Protein AF-A0A3M7T1F2-F1 (afdb_monomer)

Secondary structure (DSSP, 8-state):
--------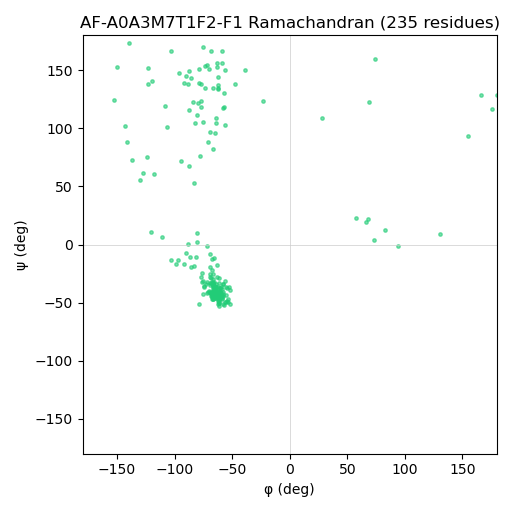---TTPPP---------HHHHHHHHHHHHHHT-HHHHHHHHHHHHHSTTGGGGGGSHHHHHHHHHHHHHTT-HHHHHHHHHHS---TTTHHHHHHHHHHHHHHHHHHHHTSPPPHHHHHHHHHHSPPPTTS--------SPPHHHHHHHHHHHHH-SS--HHHHHHHHHHHT--HHHHHHHHHHHHHHHHHHHHHHHHHHHHHTTTSTT------PPPPP---------

Solvent-accessible surface area (backbone atoms only — not comparable to full-atom values): 14653 Å² total; per-residue (Å²): 137,85,91,78,79,83,79,83,91,82,75,94,78,74,75,73,85,73,73,79,84,75,87,70,50,59,66,58,52,29,51,53,36,50,54,33,60,74,69,63,45,52,68,61,45,45,54,52,53,50,55,48,72,72,42,88,80,35,72,72,45,60,68,39,58,49,45,45,51,45,50,35,53,38,24,51,77,71,68,37,50,72,58,26,51,55,53,48,62,75,42,75,60,59,78,86,54,21,67,61,53,49,48,50,56,53,49,50,55,46,52,54,52,22,66,75,65,76,46,85,74,49,76,68,52,52,50,51,48,50,68,75,58,61,82,46,70,30,56,34,94,69,87,73,80,72,86,65,72,57,67,71,45,48,50,56,55,52,58,49,38,74,77,46,71,74,67,52,76,67,54,31,45,53,50,10,67,79,54,78,46,50,45,64,57,48,52,49,50,45,53,52,49,54,52,51,52,52,52,51,54,53,52,54,52,58,54,52,56,60,58,61,64,62,64,76,76,70,88,83,79,87,85,82,85,87,81,86,87,88,84,90,84,88,83,89,134

Mean predicted aligned error: 15.62 Å

Foldseek 3Di:
DDPDDDDDDPDPDDDDPPLPPPPDDLVNLLVVLVVCVVVVVLVVLVVSLVSLVPHPPSPVSCLDQSNLLSVLVNCLVVLVVVSNVVSQQPHADDQVCLVVSVVSNLVSLQVVVCVVVVHHDDPVRSVVSCVVDPRHCRSPVPPDDPPDQDVVLVVLLVVVCVVPLDDDLVVLVVSCVVNVHDSVVSVVVSVVVVVVVVVVVVVVVVVVVVVVVVVVPPPDDDDDDDDDDDDDDDDDD

Radius of gyration: 34.75 Å; Cα contacts (8 Å, |Δi|>4): 129; chains: 1; bounding box: 76×41×130 Å

Organism: Brachionus plicatilis (NCBI:txid10195)

InterPro domains:
  IPR001356 Homeodomain [PF00046] (147-198)
  IPR001356 Homeodomain [PS50071] (140-200)
  IPR001356 Homeodomain [SM00389] (143-204)
  IPR001356 Homeodomain [cd00086] (144-192)
  IPR009057 Homedomain-like superfamily [SSF46689] (140-201)
  IPR031701 Homeobox protein SIX1, N-terminal SD domain [PF16878] (24-137)

Nearest PDB structures (foldseek):
  4egc-assembly1_A  TM=6.686E-01  e=3.292E-16  Escherichia coli
  5zjr-assembly1_A  TM=8.853E-01  e=1.574E-01  Drosophila melanogaster
  2r5z-assembly1_A  TM=7.731E-01  e=2.368E-01  Drosophila melanogaster
  2r5y-assembly1_A  TM=7.796E-01  e=3.563E-01  Drosophila melanogaster
  2d5v-assembly2_B  TM=3.867E-01  e=4.392E-02  Rattus norvegicus

Structure (mmCIF, N/CA/C/O backbone):
data_AF-A0A3M7T1F2-F1
#
_entry.id   AF-A0A3M7T1F2-F1
#
loop_
_atom_site.group_PDB
_atom_site.id
_atom_site.type_symbol
_atom_site.label_atom_id
_atom_site.label_alt_id
_atom_site.label_comp_id
_atom_site.label_asym_id
_atom_site.label_entity_id
_atom_site.label_seq_id
_atom_site.pdbx_PDB_ins_code
_atom_site.Cartn_x
_atom_site.Cartn_y
_atom_site.Cartn_z
_atom_site.occupancy
_atom_site.B_iso_or_equiv
_atom_site.auth_seq_id
_atom_site.auth_comp_id
_atom_site.auth_asym_id
_atom_site.auth_atom_id
_atom_site.pdbx_PDB_model_num
ATOM 1 N N . MET A 1 1 ? -48.887 -0.774 12.466 1.00 37.72 1 MET A N 1
ATOM 2 C CA . MET A 1 1 ? -49.409 -1.569 13.596 1.00 37.72 1 MET A CA 1
ATOM 3 C C . MET A 1 1 ? -48.309 -1.626 14.643 1.00 37.72 1 MET A C 1
ATOM 5 O O . MET A 1 1 ? -47.354 -2.368 14.469 1.00 37.72 1 MET A O 1
ATOM 9 N N . ASN A 1 2 ? -48.382 -0.735 15.634 1.00 33.25 2 ASN A N 1
ATOM 10 C CA . ASN A 1 2 ? -47.389 -0.595 16.701 1.00 33.25 2 ASN A CA 1
ATOM 11 C C . ASN A 1 2 ? -47.755 -1.544 17.846 1.00 33.25 2 ASN A C 1
ATOM 13 O O . ASN A 1 2 ? -48.797 -1.371 18.470 1.00 33.25 2 ASN A O 1
ATOM 17 N N . LEU A 1 3 ? -46.901 -2.530 18.115 1.00 42.88 3 LEU A N 1
ATOM 18 C CA . LEU A 1 3 ? -47.021 -3.451 19.248 1.00 42.88 3 LEU A CA 1
ATOM 19 C C . LEU A 1 3 ? -46.187 -2.938 20.428 1.00 42.88 3 LEU A C 1
ATOM 21 O O . LEU A 1 3 ? -45.146 -3.495 20.748 1.00 42.88 3 LEU A O 1
ATOM 25 N N . PHE A 1 4 ? -46.639 -1.864 21.070 1.00 44.03 4 PHE A N 1
ATOM 26 C CA . PHE A 1 4 ? -46.159 -1.485 22.401 1.00 44.03 4 PHE A CA 1
ATOM 27 C C . PHE A 1 4 ? -47.361 -1.073 23.249 1.00 44.03 4 PHE A C 1
ATOM 29 O O . PHE A 1 4 ? -47.601 0.104 23.506 1.00 44.03 4 PHE A O 1
ATOM 36 N N . SER A 1 5 ? -48.152 -2.069 23.651 1.00 41.06 5 SER A N 1
ATOM 37 C CA . SER A 1 5 ? -49.088 -1.913 24.760 1.00 41.06 5 SER A CA 1
ATOM 38 C C . SER A 1 5 ? -48.344 -2.150 26.068 1.00 41.06 5 SER A C 1
ATOM 40 O O . SER A 1 5 ? -47.719 -3.187 26.272 1.00 41.06 5 SER A O 1
ATOM 42 N N . ALA A 1 6 ? -48.423 -1.121 26.904 1.00 46.31 6 ALA A N 1
ATOM 43 C CA . ALA A 1 6 ? -48.059 -1.024 28.307 1.00 46.31 6 ALA A CA 1
ATOM 44 C C . ALA A 1 6 ? -48.025 -2.352 29.088 1.00 46.31 6 ALA A C 1
ATOM 46 O O . ALA A 1 6 ? -49.041 -3.029 29.235 1.00 46.31 6 ALA A O 1
ATOM 47 N N . LEU A 1 7 ? -46.868 -2.644 29.686 1.00 43.94 7 LEU A N 1
ATOM 48 C CA . LEU A 1 7 ? -46.775 -3.463 30.894 1.00 43.94 7 LEU A CA 1
ATOM 49 C C . LEU A 1 7 ? -46.912 -2.544 32.121 1.00 43.94 7 LEU A C 1
ATOM 51 O O . LEU A 1 7 ? -46.322 -1.459 32.125 1.00 43.94 7 LEU A O 1
ATOM 55 N N . PRO A 1 8 ? -47.667 -2.941 33.160 1.00 42.94 8 PRO A N 1
ATOM 56 C CA . PRO A 1 8 ? -47.812 -2.142 34.363 1.00 42.94 8 PRO A CA 1
ATOM 57 C C . PRO A 1 8 ? -46.523 -2.197 35.188 1.00 42.94 8 PRO A C 1
ATOM 59 O O . PRO A 1 8 ? -45.932 -3.258 35.393 1.00 42.94 8 PRO A O 1
ATOM 62 N N . ALA A 1 9 ? -46.099 -1.026 35.660 1.00 52.22 9 ALA A N 1
ATOM 63 C CA . ALA A 1 9 ? -44.976 -0.850 36.565 1.00 52.22 9 ALA A CA 1
ATOM 64 C C . ALA A 1 9 ? -45.282 -1.507 37.921 1.00 52.22 9 ALA A C 1
ATOM 66 O O . ALA A 1 9 ? -45.924 -0.915 38.786 1.00 52.22 9 ALA A O 1
ATOM 67 N N . LEU A 1 10 ? -44.820 -2.740 38.103 1.00 47.28 10 LEU A N 1
ATOM 68 C CA . LEU A 1 10 ? -44.766 -3.400 39.399 1.00 47.28 10 LEU A CA 1
ATOM 69 C C . LEU A 1 10 ? -43.295 -3.413 39.811 1.00 47.28 10 LEU A C 1
ATOM 71 O O . LEU A 1 10 ? -42.546 -4.161 39.210 1.00 47.28 10 LEU A O 1
ATOM 75 N N . PHE A 1 11 ? -42.895 -2.501 40.706 1.00 51.12 11 PHE A N 1
ATOM 76 C CA . PHE A 1 11 ? -41.742 -2.518 41.636 1.00 51.12 11 PHE A CA 1
ATOM 77 C C . PHE A 1 11 ? -41.346 -1.061 41.966 1.00 51.12 11 PHE A C 1
ATOM 79 O O . PHE A 1 11 ? -40.575 -0.447 41.226 1.00 51.12 11 PHE A O 1
ATOM 86 N N . PRO A 1 12 ? -41.853 -0.467 43.063 1.00 47.22 12 PRO A N 1
ATOM 87 C CA . PRO A 1 12 ? -41.346 0.807 43.549 1.00 47.22 12 PRO A CA 1
ATOM 88 C C . PRO A 1 12 ? -40.059 0.535 44.338 1.00 47.22 12 PRO A C 1
ATOM 90 O O . PRO A 1 12 ? -40.108 -0.075 45.402 1.00 47.22 12 PRO A O 1
ATOM 93 N N . GLY A 1 13 ? -38.905 0.965 43.821 1.00 52.66 13 GLY A N 1
ATOM 94 C CA . GLY A 1 13 ? -37.683 1.046 44.633 1.00 52.66 13 GLY A CA 1
ATOM 95 C C . GLY A 1 13 ? -36.406 0.420 44.077 1.00 52.66 13 GLY A C 1
ATOM 96 O O . GLY A 1 13 ? -35.423 0.372 44.810 1.00 52.66 13 GLY A O 1
ATOM 97 N N . LEU A 1 14 ? -36.352 -0.019 42.816 1.00 45.31 14 LEU A N 1
ATOM 98 C CA . LEU A 1 14 ? -35.048 -0.288 42.202 1.00 45.31 14 LEU A CA 1
ATOM 99 C C . LEU A 1 14 ? -34.409 1.053 41.805 1.00 45.31 14 LEU A C 1
ATOM 101 O O . LEU A 1 14 ? -35.001 1.768 40.991 1.00 45.31 14 LEU A O 1
ATOM 105 N N . PRO A 1 15 ? -33.238 1.431 42.358 1.00 50.69 15 PRO A N 1
ATOM 106 C CA . PRO A 1 15 ? -32.498 2.565 41.830 1.00 50.69 15 PRO A CA 1
ATOM 107 C C . PRO A 1 15 ? -32.229 2.280 40.352 1.00 50.69 15 PRO A C 1
ATOM 109 O O . PRO A 1 15 ? -31.793 1.181 39.999 1.00 50.69 15 PRO A O 1
ATOM 112 N N . ALA A 1 16 ? -32.529 3.250 39.482 1.00 48.91 16 ALA A N 1
ATOM 113 C CA . ALA A 1 16 ? -32.112 3.179 38.087 1.00 48.91 16 ALA A CA 1
ATOM 114 C C . ALA A 1 16 ? -30.625 2.790 38.059 1.00 48.91 16 ALA A C 1
ATOM 116 O O . ALA A 1 16 ? -29.885 3.295 38.908 1.00 48.91 16 ALA A O 1
ATOM 117 N N . PRO A 1 17 ? -30.175 1.898 37.157 1.00 46.31 17 PRO A N 1
ATOM 118 C CA . PRO A 1 17 ? -28.764 1.563 37.069 1.00 46.31 17 PRO A CA 1
ATOM 119 C C . PRO A 1 17 ? -27.994 2.864 36.839 1.00 46.31 17 PRO A C 1
ATOM 121 O O . PRO A 1 17 ? -28.025 3.440 35.752 1.00 46.31 17 PRO A O 1
ATOM 124 N N . THR A 1 18 ? -27.363 3.371 37.897 1.00 47.00 18 THR A N 1
ATOM 125 C CA . THR A 1 18 ? -26.501 4.540 37.839 1.00 47.00 18 THR A CA 1
ATOM 126 C C . THR A 1 18 ? -25.289 4.086 37.059 1.00 47.00 18 THR A C 1
ATOM 128 O O . THR A 1 18 ? -24.411 3.412 37.600 1.00 47.00 18 THR A O 1
ATOM 131 N N . ILE A 1 19 ? -25.284 4.371 35.759 1.00 52.97 19 ILE A N 1
ATOM 132 C CA . ILE A 1 19 ? -24.100 4.173 34.937 1.00 52.97 19 ILE A CA 1
ATOM 133 C C . ILE A 1 19 ? -23.008 5.006 35.622 1.00 52.97 19 ILE A C 1
ATOM 135 O O . ILE A 1 19 ? -23.213 6.211 35.794 1.00 52.97 19 ILE A O 1
ATOM 139 N N . PRO A 1 20 ? -21.908 4.397 36.099 1.00 52.62 20 PRO A N 1
ATOM 140 C CA . PRO A 1 20 ? -20.878 5.136 36.808 1.00 52.62 20 PRO A CA 1
ATOM 141 C C . PRO A 1 20 ? -20.362 6.240 35.888 1.00 52.62 20 PRO A C 1
ATOM 143 O O . PRO A 1 20 ? -19.831 5.968 34.810 1.00 52.62 20 PRO A O 1
ATOM 146 N N . SER A 1 21 ? -20.547 7.496 36.296 1.00 50.78 21 SER A N 1
ATOM 147 C CA . SER A 1 21 ? -19.975 8.647 35.607 1.00 50.78 21 SER A CA 1
ATOM 148 C C . SER A 1 21 ? -18.469 8.634 35.850 1.00 50.78 21 SER A C 1
ATOM 150 O O . SER A 1 21 ? -17.968 9.173 36.838 1.00 50.78 21 SER A O 1
ATOM 152 N N . LEU A 1 22 ? -17.738 7.939 34.987 1.00 54.06 22 LEU A N 1
ATOM 153 C CA . LEU A 1 22 ? -16.286 7.919 35.014 1.00 54.06 22 LEU A CA 1
ATOM 154 C C . LEU A 1 22 ? -15.765 9.238 34.443 1.00 54.06 22 LEU A C 1
ATOM 156 O O . LEU A 1 22 ? -15.796 9.473 33.238 1.00 54.06 22 LEU A O 1
ATOM 160 N N . ASN A 1 23 ? -15.285 10.103 35.332 1.00 61.06 23 ASN A N 1
ATOM 161 C CA . ASN A 1 23 ? -14.718 11.407 35.004 1.00 61.06 23 ASN A CA 1
ATOM 162 C C . ASN A 1 23 ? -13.233 11.277 34.600 1.00 61.06 23 ASN A C 1
ATOM 164 O O . ASN A 1 23 ? -12.365 11.904 35.205 1.00 61.06 23 ASN A O 1
ATOM 168 N N . PHE A 1 24 ? -12.923 10.402 33.636 1.00 66.75 24 PHE A N 1
ATOM 169 C CA . PHE A 1 24 ? -11.556 10.249 33.129 1.00 66.75 24 PHE A CA 1
ATOM 170 C C . PHE A 1 24 ? -11.195 11.392 32.181 1.00 66.75 24 PHE A C 1
ATOM 172 O O . PHE A 1 24 ? -11.985 11.768 31.312 1.00 66.75 24 PHE A O 1
ATOM 179 N N . SER A 1 25 ? -9.977 11.920 32.305 1.00 79.25 25 SER A N 1
ATOM 180 C CA . SER A 1 25 ? -9.452 12.861 31.315 1.00 79.25 25 SER A CA 1
ATOM 181 C C . SER A 1 25 ? -9.109 12.137 30.007 1.00 79.25 25 SER A C 1
ATOM 183 O O . SER A 1 25 ? -8.771 10.951 30.006 1.00 79.25 25 SER A O 1
ATOM 185 N N . ALA A 1 26 ? -9.131 12.858 28.881 1.00 78.31 26 ALA A N 1
ATOM 186 C CA . ALA A 1 26 ? -8.713 12.317 27.580 1.00 78.31 26 ALA A CA 1
ATOM 187 C C . ALA A 1 26 ? -7.312 11.687 27.629 1.00 78.31 26 ALA A C 1
ATOM 189 O O . ALA A 1 26 ? -7.074 10.652 27.013 1.00 78.31 26 ALA A O 1
ATOM 190 N N . GLN A 1 27 ? -6.409 12.279 28.414 1.00 82.75 27 GLN A N 1
ATOM 191 C CA . GLN A 1 27 ? -5.040 11.800 28.590 1.00 82.75 27 GLN A CA 1
ATOM 192 C C . GLN A 1 27 ? -4.971 10.490 29.377 1.00 82.75 27 GLN A C 1
ATOM 194 O O . GLN A 1 27 ? -4.209 9.607 29.003 1.00 82.75 27 GLN A O 1
ATOM 199 N N . GLN A 1 28 ? -5.783 10.322 30.424 1.00 86.06 28 GLN A N 1
ATOM 200 C CA . GLN A 1 28 ? -5.832 9.060 31.173 1.00 86.06 28 GLN A CA 1
ATOM 201 C C . GLN A 1 28 ? -6.341 7.919 30.290 1.00 86.06 28 GLN A C 1
ATOM 203 O O . GLN A 1 28 ? -5.766 6.834 30.273 1.00 86.06 28 GLN A O 1
ATOM 208 N N . VAL A 1 29 ? -7.389 8.178 29.504 1.00 86.62 29 VAL A N 1
ATOM 209 C CA . VAL A 1 29 ? -7.920 7.192 28.555 1.00 86.62 29 VAL A CA 1
ATOM 210 C C . VAL A 1 29 ? -6.888 6.857 27.472 1.00 86.62 29 VAL A C 1
ATOM 212 O O . VAL A 1 29 ? -6.732 5.688 27.118 1.00 86.62 29 VAL A O 1
ATOM 215 N N . ALA A 1 30 ? -6.157 7.857 26.972 1.00 86.69 30 ALA A N 1
ATOM 216 C CA . ALA A 1 30 ? -5.079 7.661 26.007 1.00 86.69 30 ALA A CA 1
ATOM 217 C C . ALA A 1 30 ? -3.952 6.774 26.558 1.00 86.69 30 ALA A C 1
ATOM 219 O O . ALA A 1 30 ? -3.561 5.824 25.884 1.00 86.69 30 ALA A O 1
ATOM 220 N N . GLN A 1 31 ? -3.505 7.018 27.794 1.00 88.69 31 GLN A N 1
ATOM 221 C CA . GLN A 1 31 ? -2.481 6.206 28.463 1.00 88.69 31 GLN A CA 1
ATOM 222 C C . GLN A 1 31 ? -2.917 4.746 28.627 1.00 88.69 31 GLN A C 1
ATOM 224 O O . GLN A 1 31 ? -2.135 3.834 28.372 1.00 88.69 31 GLN A O 1
ATOM 229 N N . VAL A 1 32 ? -4.181 4.505 28.994 1.00 88.88 32 VAL A N 1
ATOM 230 C CA . VAL A 1 32 ? -4.725 3.139 29.079 1.00 88.88 32 VAL A CA 1
ATOM 231 C C . VAL A 1 32 ? -4.751 2.472 27.699 1.00 88.88 32 VAL A C 1
ATOM 233 O O . VAL A 1 32 ? -4.399 1.300 27.585 1.00 88.88 32 VAL A O 1
ATOM 236 N N . CYS A 1 33 ? -5.125 3.204 26.642 1.00 89.62 33 CYS A N 1
ATOM 237 C CA . CYS A 1 33 ? -5.101 2.677 25.273 1.00 89.62 33 CYS A CA 1
ATOM 238 C C . CYS A 1 33 ? -3.682 2.310 24.826 1.00 89.62 33 CYS A C 1
ATOM 240 O O . CYS A 1 33 ? -3.497 1.253 24.232 1.00 89.62 33 CYS A O 1
ATOM 242 N N . GLU A 1 34 ? -2.696 3.152 25.132 1.00 89.50 34 GLU A N 1
ATOM 243 C CA . GLU A 1 34 ? -1.282 2.915 24.819 1.00 89.50 34 GLU A CA 1
ATOM 244 C C . GLU A 1 34 ? -0.740 1.689 25.555 1.00 89.50 34 GLU A C 1
ATOM 246 O O . GLU A 1 34 ? -0.152 0.808 24.932 1.00 89.50 34 GLU A O 1
ATOM 251 N N . GLN A 1 35 ? -1.022 1.564 26.852 1.00 91.75 35 GLN A N 1
ATOM 252 C CA . GLN A 1 35 ? -0.584 0.414 27.641 1.00 91.75 35 GLN A CA 1
ATOM 253 C C . GLN A 1 35 ? -1.219 -0.899 27.156 1.00 91.75 35 GLN A C 1
ATOM 255 O O . GLN A 1 35 ? -0.549 -1.929 27.056 1.00 91.75 35 GLN A O 1
ATOM 260 N N . LEU A 1 36 ? -2.517 -0.877 26.837 1.00 89.75 36 LEU A N 1
ATOM 261 C CA . LEU A 1 36 ? -3.207 -2.044 26.284 1.00 89.75 36 LEU A CA 1
ATOM 262 C C . LEU A 1 36 ? -2.682 -2.394 24.885 1.00 89.75 36 LEU A C 1
ATOM 264 O O . LEU A 1 36 ? -2.500 -3.573 24.584 1.00 89.75 36 LEU A O 1
ATOM 268 N N . GLU A 1 37 ? -2.377 -1.393 24.059 1.00 88.88 37 GLU A N 1
ATOM 269 C CA . GLU A 1 37 ? -1.736 -1.578 22.756 1.00 88.88 37 GLU A CA 1
ATOM 270 C C . GLU A 1 37 ? -0.353 -2.239 22.877 1.00 88.88 37 GLU A C 1
ATOM 272 O O . GLU A 1 37 ? -0.065 -3.164 22.116 1.00 88.88 37 GLU A O 1
ATOM 277 N N . GLU A 1 38 ? 0.487 -1.804 23.820 1.00 88.88 38 GLU A N 1
ATOM 278 C CA . GLU A 1 38 ? 1.821 -2.377 24.066 1.00 88.88 38 GLU A CA 1
ATOM 279 C C . GLU A 1 38 ? 1.755 -3.808 24.602 1.00 88.88 38 GLU A C 1
ATOM 281 O O . GLU A 1 38 ? 2.568 -4.652 24.227 1.00 88.88 38 GLU A O 1
ATOM 286 N N . SER A 1 39 ? 0.759 -4.104 25.440 1.00 90.19 39 SER A N 1
ATOM 287 C CA . SER A 1 39 ? 0.538 -5.454 25.969 1.00 90.19 39 SER A CA 1
ATOM 288 C C . SER A 1 39 ? 0.067 -6.459 24.910 1.00 90.19 39 SER A C 1
ATOM 290 O O . SER A 1 39 ? 0.155 -7.666 25.126 1.00 90.19 39 SER A O 1
ATOM 292 N N . GLY A 1 40 ? -0.457 -5.975 23.777 1.00 86.38 40 GLY A N 1
ATOM 293 C CA . GLY A 1 40 ? -1.018 -6.804 22.709 1.00 86.38 40 GLY A CA 1
ATOM 294 C C . GLY A 1 40 ? -2.381 -7.435 23.026 1.00 86.38 40 GLY A C 1
ATOM 295 O O . GLY A 1 40 ? -2.910 -8.174 22.194 1.00 86.38 40 GLY A O 1
ATOM 296 N N . ASP A 1 41 ? -2.987 -7.142 24.184 1.00 89.75 41 ASP A N 1
ATOM 297 C CA . ASP A 1 41 ? -4.315 -7.644 24.564 1.00 89.75 41 ASP A CA 1
ATOM 298 C C . ASP A 1 41 ? -5.431 -6.856 23.851 1.00 89.75 41 ASP A C 1
ATOM 300 O O . ASP A 1 41 ? -6.100 -5.973 24.401 1.00 89.75 41 ASP A O 1
ATOM 304 N N . THR A 1 42 ? -5.608 -7.176 22.569 1.00 89.50 42 THR A N 1
ATOM 305 C CA . THR A 1 42 ? -6.602 -6.541 21.690 1.00 89.50 42 THR A CA 1
ATOM 306 C C . THR A 1 42 ? -8.046 -6.785 22.139 1.00 89.50 42 THR A C 1
ATOM 308 O O . THR A 1 42 ? -8.900 -5.924 21.928 1.00 89.50 42 THR A O 1
ATOM 311 N N . ASP A 1 43 ? -8.330 -7.899 22.819 1.00 90.31 43 ASP A N 1
ATOM 312 C CA . ASP A 1 43 ? -9.663 -8.209 23.342 1.00 90.31 43 ASP A CA 1
ATOM 313 C C . ASP A 1 43 ? -10.028 -7.316 24.531 1.00 90.31 43 ASP A C 1
ATOM 315 O O . ASP A 1 43 ? -11.163 -6.836 24.639 1.00 90.31 43 ASP A O 1
ATOM 319 N N . ARG A 1 44 ? -9.090 -7.067 25.453 1.00 91.12 44 ARG A N 1
ATOM 320 C CA . ARG A 1 44 ? -9.298 -6.073 26.520 1.00 91.12 44 ARG A CA 1
ATOM 321 C C . ARG A 1 44 ? -9.423 -4.671 25.947 1.00 91.12 44 ARG A C 1
ATOM 323 O O . ARG A 1 44 ? -10.313 -3.940 26.380 1.00 91.12 44 ARG A O 1
ATOM 330 N N . LEU A 1 45 ? -8.607 -4.328 24.951 1.00 90.94 45 LEU A N 1
ATOM 331 C CA . LEU A 1 45 ? -8.695 -3.043 24.259 1.00 90.94 45 LEU A CA 1
ATOM 332 C C . LEU A 1 45 ? -10.073 -2.834 23.619 1.00 90.94 45 LEU A C 1
ATOM 334 O O . LEU A 1 45 ? -10.680 -1.782 23.802 1.00 90.94 45 LEU A O 1
ATOM 338 N N . ALA A 1 46 ? -10.619 -3.850 22.948 1.00 90.06 46 ALA A N 1
ATOM 339 C CA . ALA A 1 46 ? -11.950 -3.791 22.346 1.00 90.06 46 ALA A CA 1
ATOM 340 C C . ALA A 1 46 ? -13.057 -3.562 23.389 1.00 90.06 46 ALA A C 1
ATOM 342 O O . ALA A 1 46 ? -13.917 -2.701 23.197 1.00 90.06 46 ALA A O 1
ATOM 343 N N . ARG A 1 47 ? -13.022 -4.286 24.518 1.00 90.38 47 ARG A N 1
ATOM 344 C CA . ARG A 1 47 ? -13.996 -4.108 25.614 1.00 90.38 47 ARG A CA 1
ATOM 345 C C . ARG A 1 47 ? -13.903 -2.719 26.243 1.00 90.38 47 ARG A C 1
ATOM 347 O O . ARG A 1 47 ? -14.934 -2.117 26.538 1.00 90.38 47 ARG A O 1
ATOM 354 N N . PHE A 1 48 ? -12.686 -2.211 26.425 1.00 89.44 48 PHE A N 1
ATOM 355 C CA . PHE A 1 48 ? -12.448 -0.869 26.950 1.00 89.44 48 PHE A CA 1
ATOM 356 C C . PHE A 1 48 ? -12.972 0.215 25.999 1.00 89.44 48 PHE A C 1
ATOM 358 O O . PHE A 1 48 ? -13.694 1.112 26.416 1.00 89.44 48 PHE A O 1
ATOM 365 N N . LEU A 1 49 ? -12.698 0.107 24.698 1.00 88.12 49 LEU A N 1
ATOM 366 C CA . LEU A 1 49 ? -13.223 1.052 23.707 1.00 88.12 49 LEU A CA 1
ATOM 367 C C . LEU A 1 49 ? -14.755 1.003 23.607 1.00 88.12 49 LEU A C 1
ATOM 369 O O . LEU A 1 49 ? -15.396 2.043 23.448 1.00 88.12 49 LEU A O 1
ATOM 373 N N . TRP A 1 50 ? -15.351 -0.186 23.740 1.00 87.19 50 TRP A N 1
ATOM 374 C CA . TRP A 1 50 ? -16.804 -0.331 23.778 1.00 87.19 50 TRP A CA 1
ATOM 375 C C . TRP A 1 50 ? -17.409 0.386 24.988 1.00 87.19 50 TRP A C 1
ATOM 377 O O . TRP A 1 50 ? -18.362 1.145 24.814 1.00 87.19 50 TRP A O 1
ATOM 387 N N . SER A 1 51 ? -16.829 0.242 26.186 1.00 85.50 51 SER A N 1
ATOM 388 C CA . SER A 1 51 ? -17.348 0.926 27.379 1.00 85.50 51 SER A CA 1
ATOM 389 C C . SER A 1 51 ? -17.294 2.452 27.248 1.00 85.50 51 SER A C 1
ATOM 391 O O . SER A 1 51 ? -18.243 3.122 27.645 1.00 85.50 51 SER A O 1
ATOM 393 N N . LEU A 1 52 ? -16.259 3.005 26.604 1.00 82.50 52 LEU A N 1
ATOM 394 C CA . LEU A 1 52 ? -16.163 4.443 26.318 1.00 82.50 52 LEU A CA 1
ATOM 395 C C . LEU A 1 52 ? -17.258 4.937 25.362 1.00 82.50 52 LEU A C 1
ATOM 397 O O . LEU A 1 52 ? -17.760 6.048 25.526 1.00 82.50 52 LEU A O 1
ATOM 401 N N . SER A 1 53 ? -17.646 4.122 24.376 1.00 78.50 53 SER A N 1
ATOM 402 C CA . SER A 1 53 ? -18.688 4.486 23.403 1.00 78.50 53 SER A CA 1
ATOM 403 C C . SER A 1 53 ? -20.093 4.562 24.011 1.00 78.50 53 SER A C 1
ATOM 405 O O . SER A 1 53 ? -20.941 5.296 23.512 1.00 78.50 53 SER A O 1
ATOM 407 N N . VAL A 1 54 ? -20.329 3.833 25.105 1.00 79.00 54 VAL A N 1
ATOM 408 C CA . VAL A 1 54 ? -21.624 3.778 25.800 1.00 79.00 54 VAL A CA 1
ATOM 409 C C . VAL A 1 54 ? -21.794 4.956 26.772 1.00 79.00 54 VAL A C 1
ATOM 411 O O . VAL A 1 54 ? -22.918 5.290 27.145 1.00 79.00 54 VAL A O 1
ATOM 414 N N . ILE A 1 55 ? -20.703 5.625 27.163 1.00 74.50 55 ILE A N 1
ATOM 415 C CA . ILE A 1 55 ? -20.741 6.750 28.108 1.00 74.50 55 ILE A CA 1
ATOM 416 C C . ILE A 1 55 ? -21.171 8.043 27.381 1.00 74.50 55 ILE A C 1
ATOM 418 O O . ILE A 1 55 ? -20.484 8.478 26.452 1.00 74.50 55 ILE A O 1
ATOM 422 N N . PRO A 1 56 ? -22.262 8.714 27.807 1.00 61.47 56 PRO A N 1
ATOM 423 C CA . PRO A 1 56 ? -22.676 10.000 27.241 1.00 61.47 56 PRO A CA 1
ATOM 424 C C . PRO A 1 56 ? -21.603 11.080 27.471 1.00 61.47 56 PRO A C 1
ATOM 426 O O . PRO A 1 56 ? -21.105 11.228 28.582 1.00 61.47 56 PRO A O 1
ATOM 429 N N . GLY A 1 57 ? -21.257 11.859 26.437 1.00 63.53 57 GLY A N 1
ATOM 430 C CA . GLY A 1 57 ? -20.237 12.924 26.513 1.00 63.53 57 GLY A CA 1
ATOM 431 C C . GLY A 1 57 ? -18.823 12.502 26.091 1.00 63.53 57 GLY A C 1
ATOM 432 O O . GLY A 1 57 ? -17.928 13.342 26.012 1.00 63.53 57 GLY A O 1
ATOM 433 N N . SER A 1 58 ? -18.621 11.232 25.728 1.00 64.88 58 SER A N 1
ATOM 434 C CA . SER A 1 58 ? -17.327 10.703 25.277 1.00 64.88 58 SER A CA 1
ATOM 435 C C . SER A 1 58 ? -16.863 11.216 23.908 1.00 64.88 58 SER A C 1
ATOM 437 O O . SER A 1 58 ? -15.707 11.010 23.547 1.00 64.88 58 SER A O 1
ATOM 439 N N . ASN A 1 59 ? -17.701 11.942 23.159 1.00 67.06 59 ASN A N 1
ATOM 440 C CA . ASN A 1 59 ? -17.382 12.445 21.815 1.00 67.06 59 ASN A CA 1
ATOM 441 C C . ASN A 1 59 ? -16.051 13.215 21.756 1.00 67.06 59 ASN A C 1
ATOM 443 O O . ASN A 1 59 ? -15.285 13.037 20.811 1.00 67.06 59 ASN A O 1
ATOM 447 N N . LEU A 1 60 ? -15.736 14.018 22.780 1.00 61.91 60 LEU A N 1
ATOM 448 C CA . LEU A 1 60 ? -14.466 14.752 22.840 1.00 61.91 60 LEU A CA 1
ATOM 449 C C . LEU A 1 60 ? -13.270 13.829 23.134 1.00 61.91 60 LEU A C 1
ATOM 451 O O . LEU A 1 60 ? -12.183 14.039 22.604 1.00 61.91 60 LEU A O 1
ATOM 455 N N . LEU A 1 61 ? -13.482 12.776 23.931 1.00 68.69 61 LEU A N 1
ATOM 456 C CA . LEU A 1 61 ? -12.477 11.745 24.206 1.00 68.69 61 LEU A CA 1
ATOM 457 C C . LEU A 1 61 ? -12.170 10.957 22.925 1.00 68.69 61 LEU A C 1
ATOM 459 O O . LEU A 1 61 ? -11.011 10.705 22.620 1.00 68.69 61 LEU A O 1
ATOM 463 N N . THR A 1 62 ? -13.184 10.636 22.115 1.00 68.94 62 THR A N 1
ATOM 464 C CA . THR A 1 62 ? -13.008 9.825 20.894 1.00 68.94 62 THR A CA 1
ATOM 465 C C . THR A 1 62 ? -12.172 10.479 19.791 1.00 68.94 62 THR A C 1
ATOM 467 O O . THR A 1 62 ? -11.788 9.788 18.850 1.00 68.94 62 THR A O 1
ATOM 470 N N . GLN A 1 63 ? -11.865 11.775 19.901 1.00 78.25 63 GLN A N 1
ATOM 471 C CA . GLN A 1 63 ? -11.019 12.490 18.942 1.00 78.25 63 GLN A CA 1
ATOM 472 C C . GLN A 1 63 ? -9.521 12.392 19.254 1.00 78.25 63 GLN A C 1
ATOM 474 O O . GLN A 1 63 ? -8.705 12.786 18.421 1.00 78.25 63 GLN A O 1
ATOM 479 N N . HIS A 1 64 ? -9.134 11.880 20.428 1.00 84.44 64 HIS A N 1
ATOM 480 C CA . HIS A 1 64 ? -7.721 11.729 20.761 1.00 84.44 64 HIS A CA 1
ATOM 481 C C . HIS A 1 64 ? -7.057 10.680 19.859 1.00 84.44 64 HIS A C 1
ATOM 483 O O . HIS A 1 64 ? -7.579 9.575 19.687 1.00 84.44 64 HIS A O 1
ATOM 489 N N . GLU A 1 65 ? -5.871 10.995 19.333 1.00 89.06 65 GLU A N 1
ATOM 490 C CA . GLU A 1 65 ? -5.158 10.140 18.378 1.00 89.06 65 GLU A CA 1
ATOM 491 C C . GLU A 1 65 ? -4.968 8.709 18.897 1.00 89.06 65 GLU A C 1
ATOM 493 O O . GLU A 1 65 ? -5.280 7.756 18.184 1.00 89.06 65 GLU A O 1
ATOM 498 N N . SER A 1 66 ? -4.522 8.540 20.149 1.00 89.88 66 SER A N 1
ATOM 499 C CA . SER A 1 66 ? -4.296 7.216 20.752 1.00 89.88 66 SER A CA 1
ATOM 500 C C . SER A 1 66 ? -5.559 6.350 20.768 1.00 89.88 66 SER A C 1
ATOM 502 O O . SER A 1 66 ? -5.480 5.142 20.563 1.00 89.88 66 SER A O 1
ATOM 504 N N . ILE A 1 67 ? -6.736 6.963 20.932 1.00 89.50 67 ILE A N 1
ATOM 505 C CA . ILE A 1 67 ? -8.022 6.254 20.939 1.00 89.50 67 ILE A CA 1
ATOM 506 C C . ILE A 1 67 ? -8.412 5.858 19.512 1.00 89.50 67 ILE A C 1
ATOM 508 O O . ILE A 1 67 ? -8.831 4.726 19.279 1.00 89.50 67 ILE A O 1
ATOM 512 N N . ILE A 1 68 ? -8.229 6.750 18.535 1.00 91.50 68 ILE A N 1
ATOM 513 C CA . ILE A 1 68 ? -8.483 6.449 17.117 1.00 91.50 68 ILE A CA 1
ATOM 514 C C . ILE A 1 68 ? -7.548 5.333 16.631 1.00 91.50 68 ILE A C 1
ATOM 516 O O . ILE A 1 68 ? -7.991 4.403 15.956 1.00 91.50 68 ILE A O 1
ATOM 520 N N . ARG A 1 69 ? -6.267 5.384 17.012 1.00 92.31 69 ARG A N 1
ATOM 521 C CA . ARG A 1 69 ? -5.277 4.339 16.723 1.00 92.31 69 ARG A CA 1
ATOM 522 C C . ARG A 1 69 ? -5.673 3.006 17.354 1.00 92.31 69 ARG A C 1
ATOM 524 O O . ARG A 1 69 ? -5.691 1.996 16.655 1.00 92.31 69 ARG A O 1
ATOM 531 N N . ALA A 1 70 ? -6.060 3.003 18.627 1.00 93.06 70 ALA A N 1
ATOM 532 C CA . ALA A 1 70 ? -6.554 1.809 19.306 1.00 93.06 70 ALA A CA 1
ATOM 533 C C . ALA A 1 70 ? -7.787 1.210 18.607 1.00 93.06 70 ALA A C 1
ATOM 535 O O . ALA A 1 70 ? -7.848 0.001 18.382 1.00 93.06 70 ALA A O 1
ATOM 536 N N . ARG A 1 71 ? -8.739 2.052 18.181 1.00 92.56 71 ARG A N 1
ATOM 537 C CA . ARG A 1 71 ? -9.897 1.620 17.381 1.00 92.56 71 ARG A CA 1
ATOM 538 C C . ARG A 1 71 ? -9.486 1.016 16.043 1.00 92.56 71 ARG A C 1
ATOM 540 O O . ARG A 1 71 ? -10.025 -0.019 15.668 1.00 92.56 71 ARG A O 1
ATOM 547 N N . ALA A 1 72 ? -8.526 1.621 15.345 1.00 94.75 72 ALA A N 1
ATOM 548 C CA . ALA A 1 72 ? -8.004 1.085 14.090 1.00 94.75 72 ALA A CA 1
ATOM 549 C C . ALA A 1 72 ? -7.376 -0.307 14.288 1.00 94.75 72 ALA A C 1
ATOM 551 O O . ALA A 1 72 ? -7.634 -1.210 13.495 1.00 94.75 72 ALA A O 1
ATOM 552 N N . ILE A 1 73 ? -6.622 -0.509 15.372 1.00 93.62 73 ILE A N 1
ATOM 553 C CA . ILE A 1 73 ? -6.026 -1.810 15.723 1.00 93.62 73 ILE A CA 1
ATOM 554 C C . ILE A 1 73 ? -7.111 -2.860 15.982 1.00 93.62 73 ILE A C 1
ATOM 556 O O . ILE A 1 73 ? -7.047 -3.963 15.440 1.00 93.62 73 ILE A O 1
ATOM 560 N N . VAL A 1 74 ? -8.131 -2.519 16.772 1.00 94.62 74 VAL A N 1
ATOM 561 C CA . VAL A 1 74 ? -9.247 -3.434 17.055 1.00 94.62 74 VAL A CA 1
ATOM 562 C C . VAL A 1 74 ? -10.021 -3.773 15.779 1.00 94.62 74 VAL A C 1
ATOM 564 O O . VAL A 1 74 ? -10.299 -4.946 15.529 1.00 94.62 74 VAL A O 1
ATOM 567 N N . ALA A 1 75 ? -10.308 -2.781 14.931 1.00 94.94 75 ALA A N 1
ATOM 568 C CA . ALA A 1 75 ? -10.980 -2.995 13.651 1.00 94.94 75 ALA A CA 1
ATOM 569 C C . ALA A 1 75 ? -10.175 -3.925 12.726 1.00 94.94 75 ALA A C 1
ATOM 571 O O . ALA A 1 75 ? -10.752 -4.801 12.079 1.00 94.94 75 ALA A O 1
ATOM 572 N N . PHE A 1 76 ? -8.845 -3.778 12.697 1.00 95.62 76 PHE A N 1
ATOM 573 C CA . PHE A 1 76 ? -7.952 -4.664 11.950 1.00 95.62 76 PHE A CA 1
ATOM 574 C C . PHE A 1 76 ? -8.023 -6.111 12.464 1.00 95.62 76 PHE A C 1
ATOM 576 O O . PHE A 1 76 ? -8.243 -7.024 11.669 1.00 95.62 76 PHE A O 1
ATOM 583 N N . GLN A 1 77 ? -7.934 -6.321 13.781 1.00 93.75 77 GLN A N 1
ATOM 584 C CA . GLN A 1 77 ? -7.987 -7.657 14.391 1.00 93.75 77 GLN A CA 1
ATOM 585 C C . GLN A 1 77 ? -9.339 -8.358 14.175 1.00 93.75 77 GLN A C 1
ATOM 587 O O . GLN A 1 77 ? -9.404 -9.574 13.997 1.00 93.75 77 GLN A O 1
ATOM 592 N N . GLN A 1 78 ? -10.431 -7.593 14.151 1.00 93.12 78 GLN A N 1
ATOM 593 C CA . GLN A 1 78 ? -11.785 -8.101 13.908 1.00 93.12 78 GLN A CA 1
ATOM 594 C C . GLN A 1 78 ? -12.092 -8.334 12.419 1.00 93.12 78 GLN A C 1
ATOM 596 O O . GLN A 1 78 ? -13.208 -8.726 12.079 1.00 93.12 78 GLN A O 1
ATOM 601 N N . ASN A 1 79 ? -11.127 -8.113 11.518 1.00 93.69 79 ASN A N 1
ATOM 602 C CA . ASN A 1 79 ? -11.312 -8.132 10.062 1.00 93.69 79 ASN A CA 1
ATOM 603 C C . ASN A 1 79 ? -12.379 -7.133 9.566 1.00 93.69 79 ASN A C 1
ATOM 605 O O . ASN A 1 79 ? -12.939 -7.294 8.479 1.00 93.69 79 ASN A O 1
ATOM 609 N N . ASN A 1 80 ? -12.666 -6.084 10.342 1.00 95.12 80 ASN A N 1
ATOM 610 C CA . ASN A 1 80 ? -13.553 -4.997 9.941 1.00 95.12 80 ASN A CA 1
ATOM 611 C C . ASN A 1 80 ? -12.754 -3.925 9.190 1.00 95.12 80 ASN A C 1
ATOM 613 O O . ASN A 1 80 ? -12.561 -2.798 9.656 1.00 95.12 80 ASN A O 1
ATOM 617 N N . TYR A 1 81 ? -12.268 -4.275 7.998 1.00 95.69 81 TYR A N 1
ATOM 618 C CA . TYR A 1 81 ? -11.393 -3.376 7.247 1.00 95.69 81 TYR A CA 1
ATOM 619 C C . TYR A 1 81 ? -12.099 -2.102 6.775 1.00 95.69 81 TYR A C 1
ATOM 621 O O . TYR A 1 81 ? -11.460 -1.067 6.626 1.00 95.69 81 TYR A O 1
ATOM 629 N N . ARG A 1 82 ? -13.427 -2.129 6.605 1.00 95.56 82 ARG A N 1
ATOM 630 C CA . ARG A 1 82 ? -14.204 -0.934 6.244 1.00 95.56 82 ARG A CA 1
ATOM 631 C C . ARG A 1 82 ? -14.064 0.173 7.290 1.00 95.56 82 ARG A C 1
ATOM 633 O O . ARG A 1 82 ? -13.871 1.335 6.927 1.00 95.56 82 ARG A O 1
ATOM 640 N N . GLU A 1 83 ? -14.170 -0.176 8.571 1.00 94.25 83 GLU A N 1
ATOM 641 C CA . GLU A 1 83 ? -13.966 0.785 9.656 1.00 94.25 83 GLU A CA 1
ATOM 642 C C . GLU A 1 83 ? -12.506 1.241 9.705 1.00 94.25 83 GLU A C 1
ATOM 644 O O . GLU A 1 83 ? -12.259 2.444 9.763 1.00 94.25 83 GLU A O 1
ATOM 649 N N . LEU A 1 84 ? -11.551 0.311 9.585 1.00 95.50 84 LEU A N 1
ATOM 650 C CA . LEU A 1 84 ? -10.122 0.633 9.517 1.00 95.50 84 LEU A CA 1
ATOM 651 C C . LEU A 1 84 ? -9.832 1.694 8.445 1.00 95.50 84 LEU A C 1
ATOM 653 O O . LEU A 1 84 ? -9.216 2.713 8.749 1.00 95.50 84 LEU A O 1
ATOM 657 N N . TYR A 1 85 ? -10.305 1.499 7.211 1.00 95.94 85 TYR A N 1
ATOM 658 C CA . TYR A 1 85 ? -10.082 2.452 6.121 1.00 95.94 85 TYR A CA 1
ATOM 659 C C . TYR A 1 85 ? -10.704 3.813 6.426 1.00 95.94 85 TYR A C 1
ATOM 661 O O . TYR A 1 85 ? -10.038 4.836 6.297 1.00 95.94 85 TYR A O 1
ATOM 669 N N . THR A 1 86 ? -11.936 3.819 6.937 1.00 95.19 86 THR A N 1
ATOM 670 C CA . THR A 1 86 ? -12.638 5.053 7.318 1.00 95.19 86 THR A CA 1
ATOM 671 C C . THR A 1 86 ? -11.873 5.826 8.397 1.00 95.19 86 THR A C 1
ATOM 673 O O . THR A 1 86 ? -11.765 7.049 8.322 1.00 95.19 86 THR A O 1
ATOM 676 N N . LEU A 1 87 ? -11.325 5.140 9.402 1.00 93.69 87 LEU A N 1
ATOM 677 C CA . LEU A 1 87 ? -10.546 5.779 10.464 1.00 93.69 87 LEU A CA 1
ATOM 678 C C . LEU A 1 87 ? -9.245 6.365 9.914 1.00 93.69 87 LEU A C 1
ATOM 680 O O . LEU A 1 87 ? -8.938 7.524 10.198 1.00 93.69 87 LEU A O 1
ATOM 684 N N . LEU A 1 88 ? -8.520 5.586 9.106 1.00 94.50 88 LEU A N 1
ATOM 685 C CA . LEU A 1 88 ? -7.228 5.987 8.561 1.00 94.50 88 LEU A CA 1
ATOM 686 C C . LEU A 1 88 ? -7.342 7.107 7.530 1.00 94.50 88 LEU A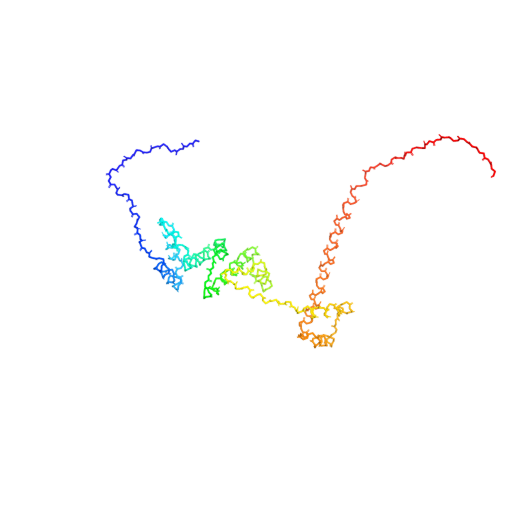 C 1
ATOM 688 O O . LEU A 1 88 ? -6.451 7.939 7.482 1.00 94.50 88 LEU A O 1
ATOM 692 N N . GLU A 1 89 ? -8.408 7.180 6.737 1.00 94.06 89 GLU A N 1
ATOM 693 C CA . GLU A 1 89 ? -8.590 8.230 5.722 1.00 94.06 89 GLU A CA 1
ATOM 694 C C . GLU A 1 89 ? -9.035 9.579 6.302 1.00 94.06 89 GLU A C 1
ATOM 696 O O . GLU A 1 89 ? -8.733 10.618 5.716 1.00 94.06 89 GLU A O 1
ATOM 701 N N . ASN A 1 90 ? -9.732 9.579 7.444 1.00 92.38 90 ASN A N 1
ATOM 702 C CA . ASN A 1 90 ? -10.393 10.780 7.970 1.00 92.38 90 ASN A CA 1
ATOM 703 C C . ASN A 1 90 ? -9.662 11.460 9.137 1.00 92.38 90 ASN A C 1
ATOM 705 O O . ASN A 1 90 ? -9.981 12.603 9.462 1.00 92.38 90 ASN A O 1
ATOM 709 N N . HIS A 1 91 ? -8.679 10.805 9.759 1.00 90.56 91 HIS A N 1
ATOM 710 C CA . HIS A 1 91 ? -7.973 11.342 10.927 1.00 90.56 91 HIS A CA 1
ATOM 711 C C . HIS A 1 91 ? -6.483 11.494 10.646 1.00 90.56 91 HIS A C 1
ATOM 713 O O . HIS A 1 91 ? -5.878 10.648 9.997 1.00 90.56 91 HIS A O 1
ATOM 719 N N . LYS A 1 92 ? -5.880 12.582 11.128 1.00 88.81 92 LYS A N 1
ATOM 720 C CA . LYS A 1 92 ? -4.431 12.795 11.032 1.00 88.81 92 LYS A CA 1
ATOM 721 C C . LYS A 1 92 ? -3.734 12.113 12.201 1.00 88.81 92 LYS A C 1
ATOM 723 O O .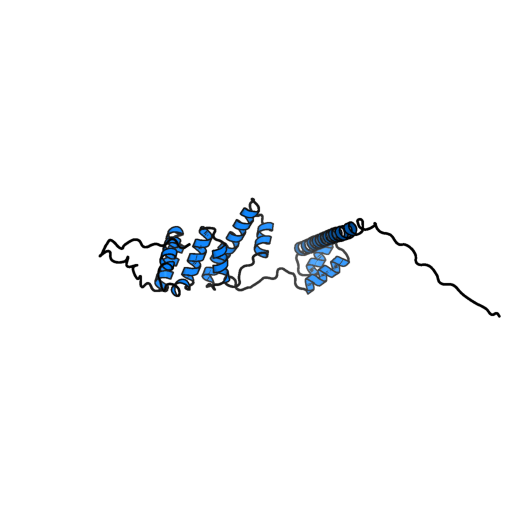 LYS A 1 92 ? -4.245 12.147 13.314 1.00 88.81 92 LYS A O 1
ATOM 728 N N . PHE A 1 93 ? -2.559 11.558 11.931 1.00 90.38 93 PHE A N 1
ATOM 729 C CA . PHE A 1 93 ? -1.741 10.876 12.929 1.00 90.38 93 PHE A CA 1
ATOM 730 C C . PHE A 1 93 ? -0.351 11.501 13.014 1.00 90.38 93 PHE A C 1
ATOM 732 O O . PHE A 1 93 ? 0.163 12.032 12.020 1.00 90.38 93 PHE A O 1
ATOM 739 N N . THR A 1 94 ? 0.270 11.403 14.183 1.00 90.25 94 THR A N 1
ATOM 740 C CA . THR A 1 94 ? 1.687 11.712 14.393 1.00 90.25 94 THR A CA 1
ATOM 741 C C . THR A 1 94 ? 2.581 10.769 13.592 1.00 90.25 94 THR A C 1
ATOM 743 O O . THR A 1 94 ? 2.222 9.624 13.299 1.00 90.25 94 THR A O 1
ATOM 746 N N . ARG A 1 95 ? 3.777 11.251 13.235 1.00 88.25 95 ARG A N 1
ATOM 747 C CA . ARG A 1 95 ? 4.736 10.491 12.418 1.00 88.25 95 ARG A CA 1
ATOM 748 C C . ARG A 1 95 ? 5.192 9.188 13.069 1.00 88.25 95 ARG A C 1
ATOM 750 O O . ARG A 1 95 ? 5.469 8.236 12.346 1.00 88.25 95 ARG A O 1
ATOM 757 N N . ASP A 1 96 ? 5.210 9.122 14.395 1.00 89.19 96 ASP A N 1
ATOM 758 C CA . ASP A 1 96 ? 5.619 7.923 15.132 1.00 89.19 96 ASP A CA 1
ATOM 759 C C . ASP A 1 96 ? 4.613 6.776 14.956 1.00 89.19 96 ASP A C 1
ATOM 761 O O . ASP A 1 96 ? 4.993 5.610 14.849 1.00 89.19 96 ASP A O 1
ATOM 765 N N . SER A 1 97 ? 3.326 7.108 14.818 1.00 90.19 97 SER A N 1
ATOM 766 C CA . SER A 1 97 ? 2.256 6.141 14.558 1.00 90.19 97 SER A CA 1
ATOM 767 C C . SER A 1 97 ? 2.231 5.652 13.102 1.00 90.19 97 SER A C 1
ATOM 769 O O . SER A 1 97 ? 1.730 4.558 12.825 1.00 90.19 97 SER A O 1
ATOM 771 N N . HIS A 1 98 ? 2.763 6.429 12.146 1.00 92.38 98 HIS A N 1
ATOM 772 C CA . HIS A 1 98 ? 2.626 6.154 10.705 1.00 92.38 98 HIS A CA 1
ATOM 773 C C . HIS A 1 98 ? 3.086 4.750 10.286 1.00 92.38 98 HIS A C 1
ATOM 775 O O . HIS A 1 98 ? 2.304 4.084 9.606 1.00 92.38 98 HIS A O 1
ATOM 781 N N . PRO A 1 99 ? 4.274 4.236 10.673 1.00 93.56 99 PRO A N 1
ATOM 782 C CA . PRO A 1 99 ? 4.747 2.934 10.195 1.00 93.56 99 PRO A CA 1
ATOM 783 C C . PRO A 1 99 ? 3.784 1.789 10.526 1.00 93.56 99 PRO A C 1
ATOM 785 O O . PRO A 1 99 ? 3.511 0.936 9.679 1.00 93.56 99 PRO A O 1
ATOM 788 N N . LYS A 1 100 ? 3.214 1.802 11.737 1.00 92.81 100 LYS A N 1
ATOM 789 C CA . LYS A 1 100 ? 2.259 0.785 12.192 1.00 92.81 100 LYS A CA 1
ATOM 790 C C . LYS A 1 100 ? 0.942 0.870 11.419 1.00 92.81 100 LYS A C 1
ATOM 792 O O . LYS A 1 100 ? 0.436 -0.146 10.949 1.00 92.81 100 LYS A O 1
ATOM 797 N N . LEU A 1 101 ? 0.413 2.079 11.224 1.00 94.56 101 LEU A N 1
ATOM 798 C CA . LEU A 1 101 ? -0.835 2.296 10.482 1.00 94.56 101 LEU A CA 1
ATOM 799 C C . LEU A 1 101 ? -0.695 1.953 8.992 1.00 94.56 101 LEU A C 1
ATOM 801 O O . LEU A 1 101 ? -1.587 1.338 8.409 1.00 94.56 101 LEU A O 1
ATOM 805 N N . GLN A 1 102 ? 0.441 2.298 8.380 1.00 95.12 102 GLN A N 1
ATOM 806 C CA . GLN A 1 102 ? 0.756 1.946 6.994 1.00 95.12 102 GLN A CA 1
ATOM 807 C C . GLN A 1 102 ? 0.843 0.427 6.808 1.00 95.12 102 GLN A C 1
ATOM 809 O O . GLN A 1 102 ? 0.340 -0.094 5.809 1.00 95.12 102 GLN A O 1
ATOM 814 N N . ALA A 1 103 ? 1.453 -0.286 7.763 1.00 95.25 103 ALA A N 1
ATOM 815 C CA . ALA A 1 103 ? 1.518 -1.744 7.749 1.00 95.25 103 ALA A CA 1
ATOM 816 C C . ALA A 1 103 ? 0.113 -2.362 7.796 1.00 95.25 103 ALA A C 1
ATOM 818 O O . ALA A 1 103 ? -0.219 -3.144 6.907 1.00 95.25 103 ALA A O 1
ATOM 819 N N . MET A 1 104 ? -0.738 -1.933 8.738 1.00 95.62 104 MET A N 1
ATOM 820 C CA . MET A 1 104 ? -2.123 -2.418 8.845 1.00 95.62 104 MET A CA 1
ATOM 821 C C . MET A 1 104 ? -2.939 -2.140 7.580 1.00 95.62 104 MET A C 1
ATOM 823 O O . MET A 1 104 ? -3.634 -3.025 7.088 1.00 95.62 104 MET A O 1
ATOM 827 N N . TRP A 1 105 ? -2.832 -0.936 7.010 1.00 96.25 105 TRP A N 1
ATOM 828 C CA . TRP A 1 105 ? -3.522 -0.577 5.768 1.00 96.25 105 TRP A CA 1
ATOM 829 C C . TRP A 1 105 ? -3.127 -1.504 4.606 1.00 96.25 105 TRP A C 1
ATOM 831 O O . TRP A 1 105 ? -3.977 -2.013 3.872 1.00 96.25 105 TRP A O 1
ATOM 841 N N . MET A 1 106 ? -1.825 -1.752 4.443 1.00 96.06 106 MET A N 1
ATOM 842 C CA . MET A 1 106 ? -1.306 -2.618 3.382 1.00 96.06 106 MET A CA 1
ATOM 843 C C . MET A 1 106 ? -1.684 -4.078 3.600 1.00 96.06 106 MET A C 1
ATOM 845 O O . MET A 1 106 ? -2.073 -4.759 2.651 1.00 96.06 106 MET A O 1
ATOM 849 N N . GLU A 1 107 ? -1.577 -4.550 4.836 1.00 96.25 107 GLU A N 1
ATOM 850 C CA . GLU A 1 107 ? -1.900 -5.919 5.199 1.00 96.25 107 GLU A CA 1
ATOM 851 C C . GLU A 1 107 ? -3.390 -6.212 5.031 1.00 96.25 107 GLU A C 1
ATOM 853 O O . GLU A 1 107 ? -3.729 -7.206 4.396 1.00 96.25 107 GLU A O 1
ATOM 858 N N . ALA A 1 108 ? -4.270 -5.310 5.473 1.00 96.81 108 ALA A N 1
ATOM 859 C CA . ALA A 1 108 ? -5.714 -5.437 5.288 1.00 96.81 108 ALA A CA 1
ATOM 860 C C . ALA A 1 108 ? -6.072 -5.620 3.805 1.00 96.81 108 ALA A C 1
ATOM 862 O O . ALA A 1 108 ? -6.748 -6.577 3.431 1.00 96.81 108 ALA A O 1
ATOM 863 N N . HIS A 1 109 ? -5.533 -4.769 2.925 1.00 97.31 109 HIS A N 1
ATOM 864 C CA . HIS A 1 109 ? -5.768 -4.905 1.487 1.00 97.31 109 HIS A CA 1
ATOM 865 C C . HIS A 1 109 ? -5.142 -6.164 0.871 1.00 97.31 109 HIS A C 1
ATOM 867 O O . HIS A 1 109 ? -5.656 -6.677 -0.129 1.00 97.31 109 HIS A O 1
ATOM 873 N N . TYR A 1 110 ? -4.031 -6.670 1.415 1.00 96.38 110 TYR A N 1
ATOM 874 C CA . TYR A 1 110 ? -3.493 -7.962 0.991 1.00 96.38 110 TYR A CA 1
ATOM 875 C C . TYR A 1 110 ? -4.419 -9.105 1.401 1.00 96.38 110 TYR A C 1
ATOM 877 O O . TYR A 1 110 ? -4.746 -9.921 0.543 1.00 96.38 110 TYR A O 1
ATOM 885 N N . GLN A 1 111 ? -4.897 -9.128 2.645 1.00 95.38 111 GLN A N 1
ATOM 886 C CA . GLN A 1 111 ? -5.799 -10.167 3.145 1.00 95.38 111 GLN A CA 1
ATOM 887 C C . GLN A 1 111 ? -7.117 -10.192 2.352 1.00 95.38 111 GLN A C 1
ATOM 889 O O . GLN A 1 111 ? -7.543 -11.255 1.896 1.00 95.38 111 GLN A O 1
ATOM 894 N N . GLU A 1 112 ? -7.719 -9.031 2.066 1.00 95.50 112 GLU A N 1
ATOM 895 C CA . GLU A 1 112 ? 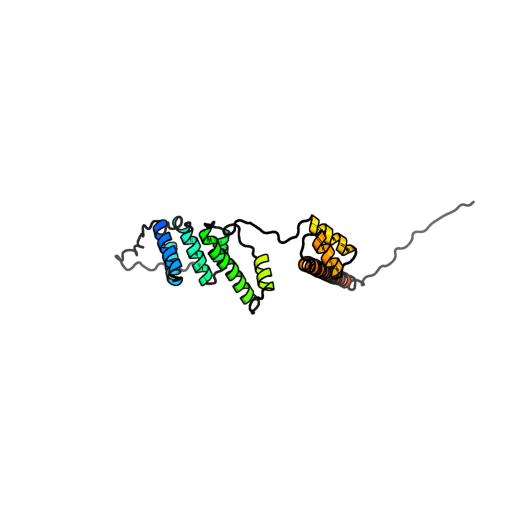-8.905 -8.947 1.198 1.00 95.50 112 GLU A CA 1
ATOM 896 C C . GLU A 1 112 ? -8.638 -9.495 -0.212 1.00 95.50 112 GLU A C 1
ATOM 898 O O . GLU A 1 112 ? -9.445 -10.244 -0.770 1.00 95.50 112 GLU A O 1
ATOM 903 N N . ALA A 1 113 ? -7.494 -9.141 -0.804 1.00 95.25 113 ALA A N 1
ATOM 904 C CA . ALA A 1 113 ? -7.138 -9.584 -2.147 1.00 95.25 113 ALA A CA 1
ATOM 905 C C . ALA A 1 113 ? -6.771 -11.079 -2.209 1.00 95.25 113 ALA A C 1
ATOM 907 O O . ALA A 1 113 ? -7.052 -11.720 -3.225 1.00 95.25 113 ALA A O 1
ATOM 908 N N . GLU A 1 114 ? -6.180 -11.646 -1.155 1.00 95.62 114 GLU A N 1
ATOM 909 C CA . GLU A 1 114 ? -5.934 -13.089 -1.014 1.00 95.62 114 GLU A CA 1
ATOM 910 C C . GLU A 1 114 ? -7.247 -13.850 -0.885 1.00 95.62 114 GLU A C 1
ATOM 912 O O . GLU A 1 114 ? -7.471 -14.804 -1.634 1.00 95.62 114 GLU A O 1
ATOM 917 N N . LYS A 1 115 ? -8.153 -13.371 -0.026 1.00 94.19 115 LYS A N 1
ATOM 918 C CA . LYS A 1 115 ? -9.485 -13.954 0.163 1.00 94.19 115 LYS A CA 1
ATOM 919 C C . LYS A 1 115 ? -10.294 -13.952 -1.131 1.00 94.19 115 LYS A C 1
ATOM 921 O O . LYS A 1 115 ? -10.891 -14.965 -1.476 1.00 94.19 115 LYS A O 1
ATOM 926 N N . LEU A 1 116 ? -10.261 -12.853 -1.889 1.00 92.94 116 LEU A N 1
ATOM 927 C CA . LEU A 1 116 ? -10.959 -12.751 -3.174 1.00 92.94 116 LEU A CA 1
ATOM 928 C C . LEU A 1 116 ? -10.380 -13.690 -4.244 1.00 92.94 116 LEU A C 1
ATOM 930 O O . LEU A 1 116 ? -11.107 -14.150 -5.121 1.00 92.94 116 LEU A O 1
ATOM 934 N N . ARG A 1 117 ? -9.067 -13.952 -4.218 1.00 93.38 117 ARG A N 1
ATOM 935 C CA . ARG A 1 117 ? -8.404 -14.809 -5.215 1.00 93.38 117 ARG A CA 1
ATOM 936 C C . ARG A 1 117 ? -8.317 -16.279 -4.817 1.00 93.38 117 ARG A C 1
ATOM 938 O O . ARG A 1 117 ? -8.011 -17.090 -5.688 1.00 93.38 117 ARG A O 1
ATOM 945 N N . GLY A 1 118 ? -8.513 -16.608 -3.541 1.00 93.81 118 GLY A N 1
ATOM 946 C CA . GLY A 1 118 ? -8.372 -17.964 -3.007 1.00 93.81 118 GLY A CA 1
ATOM 947 C C . GLY A 1 118 ? -6.940 -18.512 -3.051 1.00 93.81 118 GLY A C 1
ATOM 948 O O . GLY A 1 118 ? -6.750 -19.724 -3.024 1.00 93.81 118 GLY A O 1
ATOM 949 N N . ARG A 1 119 ? -5.922 -17.648 -3.175 1.00 94.38 119 ARG A N 1
ATOM 950 C CA . ARG A 1 119 ? -4.501 -18.038 -3.224 1.00 94.38 119 ARG A CA 1
ATOM 951 C C . ARG A 1 119 ? -3.608 -16.936 -2.643 1.00 94.38 119 ARG A C 1
ATOM 953 O O . ARG A 1 119 ? -3.974 -15.764 -2.769 1.00 94.38 119 ARG A O 1
ATOM 960 N N . PRO A 1 120 ? -2.426 -17.275 -2.096 1.00 93.19 120 PRO A N 1
ATOM 961 C CA . PRO A 1 120 ? -1.493 -16.277 -1.579 1.00 93.19 120 PRO A CA 1
ATOM 962 C C . PRO A 1 120 ? -1.005 -15.324 -2.681 1.00 93.19 120 PRO A C 1
ATOM 964 O O . PRO A 1 120 ? -0.804 -15.718 -3.839 1.00 93.19 120 PRO A O 1
ATOM 967 N N . LEU A 1 121 ? -0.804 -14.051 -2.328 1.00 94.75 121 LEU A N 1
ATOM 968 C CA . LEU A 1 121 ? -0.377 -13.015 -3.270 1.00 94.75 121 LEU A CA 1
ATOM 969 C C . LEU A 1 121 ? 1.118 -13.122 -3.579 1.00 94.75 121 LEU A C 1
ATOM 971 O O . LEU A 1 121 ? 1.978 -12.974 -2.708 1.00 94.75 121 LEU A O 1
ATOM 975 N N . GLY A 1 122 ? 1.440 -13.245 -4.867 1.00 95.50 122 GLY A N 1
ATOM 976 C CA . GLY A 1 122 ? 2.812 -13.106 -5.351 1.00 95.50 122 GLY A CA 1
ATOM 977 C C . GLY A 1 122 ? 3.289 -11.642 -5.395 1.00 95.50 122 GLY A C 1
ATOM 978 O O . GLY A 1 122 ? 2.478 -10.713 -5.310 1.00 95.50 122 GLY A O 1
ATOM 979 N N . PRO A 1 123 ? 4.594 -11.393 -5.624 1.00 95.31 123 PRO A N 1
ATOM 980 C CA . PRO A 1 123 ? 5.165 -10.039 -5.654 1.00 95.31 123 PRO A CA 1
ATOM 981 C C . PRO A 1 123 ? 4.472 -9.077 -6.634 1.00 95.31 123 PRO A C 1
ATOM 983 O O . PRO A 1 123 ? 4.279 -7.897 -6.330 1.00 95.31 123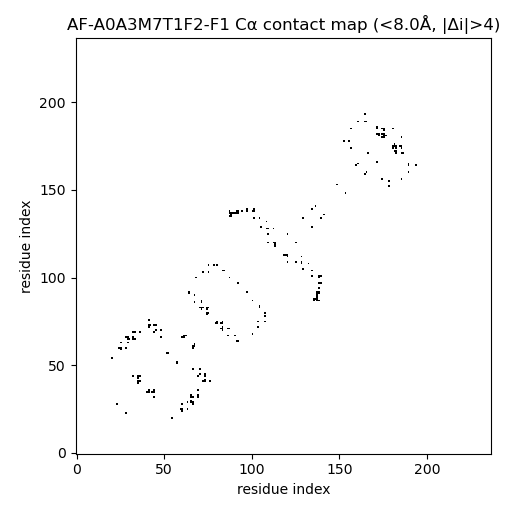 PRO A O 1
ATOM 986 N N . VAL A 1 124 ? 4.059 -9.585 -7.801 1.00 92.69 124 VAL A N 1
ATOM 987 C CA . VAL A 1 124 ? 3.350 -8.803 -8.828 1.00 92.69 124 VAL A CA 1
ATOM 988 C C . VAL A 1 124 ? 1.947 -8.421 -8.364 1.00 92.69 124 VAL A C 1
ATOM 990 O O . VAL A 1 124 ? 1.513 -7.291 -8.585 1.00 92.69 124 VAL A O 1
ATOM 993 N N . ASP A 1 125 ? 1.241 -9.333 -7.700 1.00 94.56 125 ASP A N 1
ATOM 994 C CA . ASP A 1 125 ? -0.102 -9.055 -7.204 1.00 94.56 125 ASP A CA 1
ATOM 995 C C . ASP A 1 125 ? -0.049 -8.070 -6.025 1.00 94.56 125 ASP A C 1
ATOM 997 O O . ASP A 1 125 ? -0.781 -7.081 -6.039 1.00 94.56 125 ASP A O 1
ATOM 1001 N N . LYS A 1 126 ? 0.917 -8.212 -5.104 1.00 95.12 126 LYS A N 1
ATOM 1002 C CA . LYS A 1 126 ? 1.174 -7.209 -4.049 1.00 95.12 126 LYS A CA 1
ATOM 1003 C C . LYS A 1 126 ? 1.516 -5.832 -4.626 1.00 95.12 126 LYS A C 1
ATOM 1005 O O . LYS A 1 126 ? 1.085 -4.804 -4.111 1.00 95.12 126 LYS A O 1
ATOM 1010 N N . TYR A 1 127 ? 2.280 -5.769 -5.721 1.00 93.44 127 TYR A N 1
ATOM 1011 C CA . TYR A 1 127 ? 2.507 -4.509 -6.443 1.00 93.44 127 TYR A CA 1
ATOM 1012 C C . TYR A 1 127 ? 1.203 -3.908 -6.995 1.00 93.44 127 TYR A C 1
ATOM 1014 O O . TYR A 1 127 ? 0.974 -2.709 -6.842 1.00 93.44 127 TYR A O 1
ATOM 1022 N N . ARG A 1 128 ? 0.329 -4.724 -7.599 1.00 94.44 128 ARG A N 1
ATOM 1023 C CA . ARG A 1 128 ? -0.974 -4.265 -8.112 1.00 94.44 128 ARG A CA 1
ATOM 1024 C C . ARG A 1 128 ? -1.865 -3.716 -6.999 1.00 94.44 128 ARG A C 1
ATOM 1026 O O . ARG A 1 128 ? -2.485 -2.680 -7.212 1.00 94.44 128 ARG A O 1
ATOM 1033 N N . VAL A 1 129 ? -1.891 -4.368 -5.836 1.00 95.25 129 VAL A N 1
ATOM 1034 C CA . VAL A 1 129 ? -2.655 -3.913 -4.663 1.00 95.25 129 VAL A CA 1
ATOM 1035 C C . VAL A 1 129 ? -2.154 -2.547 -4.191 1.00 95.25 129 VAL A C 1
ATOM 1037 O O . VAL A 1 129 ? -2.936 -1.604 -4.178 1.00 95.25 129 VAL A O 1
ATOM 1040 N N . ARG A 1 130 ? -0.843 -2.389 -3.949 1.00 93.94 130 ARG A N 1
ATOM 1041 C CA . ARG A 1 130 ? -0.229 -1.098 -3.560 1.00 93.94 130 ARG A CA 1
ATOM 1042 C C . ARG A 1 130 ? -0.521 0.036 -4.537 1.00 93.94 130 ARG A C 1
ATOM 1044 O O . ARG A 1 130 ? -0.665 1.185 -4.144 1.00 93.94 130 ARG A O 1
ATOM 1051 N N . LYS A 1 131 ? -0.574 -0.286 -5.831 1.00 90.75 131 LYS A N 1
ATOM 1052 C CA . LYS A 1 131 ? -0.884 0.692 -6.874 1.00 90.75 131 LYS A CA 1
ATOM 1053 C C . LYS A 1 131 ? -2.369 1.063 -6.905 1.00 90.75 131 LYS A C 1
ATOM 1055 O O . LYS A 1 131 ? -2.686 2.201 -7.227 1.00 90.75 131 LYS A O 1
ATOM 1060 N N . LYS A 1 132 ? -3.260 0.104 -6.637 1.00 93.12 132 LYS A N 1
ATOM 1061 C CA . LYS A 1 132 ? -4.712 0.320 -6.618 1.00 93.12 132 LYS A CA 1
ATOM 1062 C C . LYS A 1 132 ? -5.153 1.081 -5.366 1.00 93.12 132 LYS A C 1
ATOM 1064 O O . LYS A 1 132 ? -6.038 1.918 -5.470 1.00 93.12 132 LYS A O 1
ATOM 1069 N N . PHE A 1 133 ? -4.510 0.809 -4.235 1.00 92.94 133 PHE A N 1
ATOM 1070 C CA . PHE A 1 133 ? -4.826 1.383 -2.930 1.00 92.94 133 PHE A CA 1
ATOM 1071 C C . PHE A 1 133 ? -3.581 2.066 -2.345 1.00 92.94 133 PHE A C 1
ATOM 1073 O O . PHE A 1 133 ? -2.898 1.487 -1.494 1.00 92.94 133 PHE A O 1
ATOM 1080 N N . PRO A 1 134 ? -3.210 3.256 -2.854 1.00 91.81 134 PRO A N 1
ATOM 1081 C CA . PRO A 1 134 ? -2.092 4.012 -2.301 1.00 91.81 134 PRO A CA 1
ATOM 1082 C C . PRO A 1 134 ? -2.376 4.415 -0.849 1.00 91.81 134 PRO A C 1
ATOM 1084 O O . PRO A 1 134 ? -3.530 4.519 -0.443 1.00 91.81 134 PRO A O 1
ATOM 1087 N N . LEU A 1 135 ? -1.318 4.659 -0.076 1.00 91.00 135 LEU A N 1
ATOM 1088 C CA . LEU A 1 135 ? -1.451 5.117 1.307 1.00 91.00 135 LEU A CA 1
ATOM 1089 C C . LEU A 1 135 ? -2.159 6.485 1.356 1.00 91.00 135 LEU A C 1
ATOM 1091 O O . LEU A 1 135 ? -1.798 7.374 0.572 1.00 91.00 135 LEU A O 1
ATOM 1095 N N . PRO A 1 136 ? -3.140 6.677 2.256 1.00 91.69 136 PRO A N 1
ATOM 1096 C CA . PRO A 1 136 ? -3.830 7.950 2.391 1.00 91.69 136 PRO A CA 1
ATOM 1097 C C . PRO A 1 136 ? -2.908 9.020 2.997 1.00 91.69 136 PRO A C 1
ATOM 1099 O O . PRO A 1 136 ? -1.999 8.724 3.774 1.00 91.69 136 PRO A O 1
ATOM 1102 N N . ARG A 1 137 ? -3.147 10.293 2.641 1.00 88.06 137 ARG A N 1
ATOM 1103 C CA . ARG A 1 137 ? -2.302 11.446 3.038 1.00 88.06 137 ARG A CA 1
ATOM 1104 C C . ARG A 1 137 ? -2.254 11.703 4.549 1.00 88.06 137 ARG A C 1
ATOM 1106 O O . ARG A 1 137 ? -1.398 12.426 5.036 1.00 88.06 137 ARG A O 1
ATOM 1113 N N . THR A 1 138 ? -3.201 11.140 5.275 1.00 89.25 138 THR A N 1
ATOM 1114 C CA . THR A 1 138 ? -3.337 11.172 6.733 1.00 89.25 138 THR A CA 1
ATOM 1115 C C . THR A 1 138 ? -2.273 10.364 7.472 1.00 89.25 138 THR A C 1
ATOM 1117 O O . THR A 1 138 ? -1.934 10.711 8.602 1.00 89.25 138 THR A O 1
ATOM 1120 N N . ILE A 1 139 ? -1.742 9.315 6.835 1.00 88.62 139 ILE A N 1
ATOM 1121 C CA . ILE A 1 139 ? -0.688 8.438 7.373 1.00 88.62 139 ILE A CA 1
ATOM 1122 C C . ILE A 1 139 ? 0.564 8.434 6.487 1.00 88.62 139 ILE A C 1
ATOM 1124 O O . ILE A 1 139 ? 1.420 7.563 6.633 1.00 88.62 139 ILE A O 1
ATOM 1128 N N . TRP A 1 140 ? 0.643 9.344 5.510 1.00 86.75 140 TRP A N 1
ATOM 1129 C CA . TRP A 1 140 ? 1.735 9.424 4.543 1.00 86.75 140 TRP A CA 1
ATOM 1130 C C . TRP A 1 140 ? 1.913 10.855 4.020 1.00 86.75 140 TRP A C 1
ATOM 1132 O O . TRP A 1 140 ? 1.012 11.420 3.403 1.00 86.75 140 TRP A O 1
ATOM 1142 N N . ASP A 1 141 ? 3.120 11.405 4.153 1.00 76.06 141 ASP A N 1
ATOM 1143 C CA . ASP A 1 141 ? 3.431 12.802 3.799 1.00 76.06 141 ASP A CA 1
ATOM 1144 C C . ASP A 1 141 ? 3.459 13.096 2.288 1.00 76.06 141 ASP A C 1
ATOM 1146 O O . ASP A 1 141 ? 3.659 14.226 1.848 1.00 76.06 141 ASP A O 1
ATOM 1150 N N . GLY A 1 142 ? 3.224 12.086 1.455 1.00 66.94 142 GLY A N 1
ATOM 1151 C CA . GLY A 1 142 ? 3.031 12.280 0.022 1.00 66.94 142 GLY A CA 1
ATOM 1152 C C . GLY A 1 142 ? 4.320 12.381 -0.784 1.00 66.94 1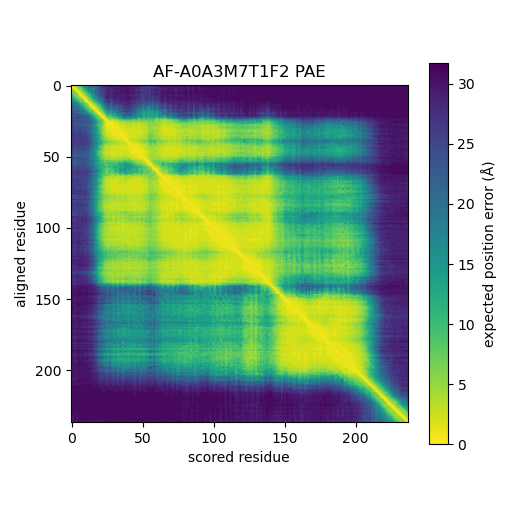42 GLY A C 1
ATOM 1153 O O . GLY A 1 142 ? 4.235 12.713 -1.965 1.00 66.94 142 GLY A O 1
ATOM 1154 N N . GLU A 1 143 ? 5.487 12.044 -0.218 1.00 63.03 143 GLU A N 1
ATOM 1155 C CA . GLU A 1 143 ? 6.724 11.887 -0.995 1.00 63.03 143 GLU A CA 1
ATOM 1156 C C . GLU A 1 143 ? 6.610 10.687 -1.942 1.00 63.03 143 GLU A C 1
ATOM 1158 O O . GLU A 1 143 ? 7.048 9.563 -1.682 1.00 63.03 143 GLU A O 1
ATOM 1163 N N . GLN A 1 144 ? 5.970 10.916 -3.081 1.00 57.75 144 GLN A N 1
ATOM 1164 C CA . GLN A 1 144 ? 5.877 9.934 -4.135 1.00 57.75 144 GLN A CA 1
ATOM 1165 C C . GLN A 1 144 ? 7.165 9.995 -4.954 1.00 57.75 144 GLN A C 1
ATOM 1167 O O . GLN A 1 144 ? 7.357 10.883 -5.786 1.00 57.75 144 GLN A O 1
ATOM 1172 N N . LYS A 1 145 ? 8.056 9.018 -4.763 1.00 58.31 145 LYS A N 1
ATOM 1173 C CA . LYS A 1 145 ? 9.163 8.805 -5.701 1.00 58.31 145 LYS A CA 1
ATOM 1174 C C . LYS A 1 145 ? 8.564 8.407 -7.046 1.00 58.31 145 LYS A C 1
ATOM 1176 O O . LYS A 1 145 ? 8.093 7.286 -7.237 1.00 58.31 145 LYS A O 1
ATOM 1181 N N . THR A 1 146 ? 8.549 9.339 -7.996 1.00 59.03 146 THR A N 1
ATOM 1182 C CA . THR A 1 146 ? 8.225 8.999 -9.378 1.00 59.03 146 THR A CA 1
ATOM 1183 C C . THR A 1 146 ? 9.307 8.062 -9.898 1.00 59.03 146 THR A C 1
ATOM 1185 O O . THR A 1 146 ? 10.454 8.437 -10.115 1.00 59.03 146 THR A O 1
ATOM 1188 N N . HIS A 1 147 ? 8.946 6.794 -10.072 1.00 61.09 147 HIS A N 1
ATOM 1189 C CA . HIS A 1 147 ? 9.832 5.790 -10.661 1.00 61.09 147 HIS A CA 1
ATOM 1190 C C . HIS A 1 147 ? 9.861 5.870 -12.196 1.00 61.09 147 HIS A C 1
ATOM 1192 O O . HIS A 1 147 ? 10.385 4.978 -12.864 1.00 61.09 147 HIS A O 1
ATOM 1198 N N . CYS A 1 148 ? 9.279 6.920 -12.781 1.00 71.31 148 CYS A N 1
ATOM 1199 C CA . CYS A 1 148 ? 9.460 7.218 -14.191 1.00 71.31 148 CYS A CA 1
ATOM 1200 C C . CYS A 1 148 ? 10.819 7.888 -14.399 1.00 71.31 148 CYS A C 1
ATOM 1202 O O . CYS A 1 148 ? 11.205 8.775 -13.644 1.00 71.31 148 CYS A O 1
ATOM 1204 N N . PHE A 1 149 ? 11.524 7.505 -15.464 1.00 80.25 149 PHE A N 1
ATOM 1205 C CA . PHE A 1 149 ? 12.717 8.238 -15.883 1.00 80.25 149 PHE A CA 1
ATOM 1206 C C . PHE A 1 149 ? 12.376 9.706 -16.183 1.00 80.25 149 PHE A C 1
ATOM 1208 O O . PHE A 1 149 ? 11.233 10.022 -16.518 1.00 80.25 149 PHE A O 1
ATOM 1215 N N . LYS A 1 150 ? 13.372 10.596 -16.103 1.00 83.69 150 LYS A N 1
ATOM 1216 C CA . LYS A 1 150 ? 13.223 12.006 -16.497 1.00 83.69 150 LYS A CA 1
ATOM 1217 C C . LYS A 1 150 ? 12.736 12.107 -17.949 1.00 83.69 150 LYS A C 1
ATOM 1219 O O . LYS A 1 150 ? 13.058 11.241 -18.765 1.00 83.69 150 LYS A O 1
ATOM 1224 N N . GLU A 1 151 ? 11.993 13.161 -18.292 1.00 85.75 151 GLU A N 1
ATOM 1225 C CA . GLU A 1 151 ? 11.394 13.274 -19.633 1.00 85.75 151 GLU A CA 1
ATOM 1226 C C . GLU A 1 151 ? 12.449 13.283 -20.747 1.00 85.75 151 GLU A C 1
ATOM 1228 O O . GLU A 1 151 ? 12.274 12.590 -21.742 1.00 85.75 151 GLU A O 1
ATOM 1233 N N . ARG A 1 152 ? 13.609 13.921 -20.527 1.00 88.88 152 ARG A N 1
ATOM 1234 C CA . ARG A 1 152 ? 14.760 13.855 -21.448 1.00 88.88 152 ARG A CA 1
ATOM 1235 C C . ARG A 1 152 ? 15.180 12.411 -21.758 1.00 88.88 152 ARG A C 1
ATOM 1237 O O . ARG A 1 152 ? 15.314 12.033 -22.917 1.00 88.88 152 ARG A O 1
ATOM 1244 N N . THR A 1 153 ? 15.339 11.588 -20.722 1.00 90.06 153 THR A N 1
ATOM 1245 C CA . THR A 1 153 ? 15.692 10.168 -20.854 1.00 90.06 153 THR A CA 1
ATOM 1246 C C . THR A 1 153 ? 14.594 9.376 -21.568 1.00 90.06 153 THR A C 1
ATOM 1248 O O . THR A 1 153 ? 14.883 8.530 -22.411 1.00 90.06 153 THR A O 1
ATOM 1251 N N . ARG A 1 154 ? 13.320 9.653 -21.257 1.00 90.12 154 ARG A N 1
ATOM 1252 C CA . ARG A 1 154 ? 12.167 9.012 -21.912 1.00 90.12 154 ARG A CA 1
ATOM 1253 C C . ARG A 1 154 ? 12.101 9.359 -23.395 1.00 90.12 154 ARG A C 1
ATOM 1255 O O . ARG A 1 154 ? 11.854 8.459 -24.190 1.00 90.12 154 ARG A O 1
ATOM 12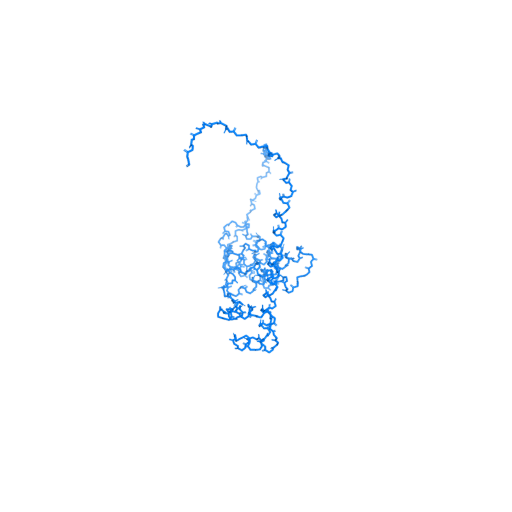62 N N . GLY A 1 155 ? 12.327 10.622 -23.749 1.00 91.06 155 GLY A N 1
ATOM 1263 C CA . GLY A 1 155 ? 12.385 11.099 -25.129 1.00 91.06 155 GLY A CA 1
ATOM 1264 C C . GLY A 1 155 ? 13.442 10.352 -25.935 1.00 91.06 155 GLY A C 1
ATOM 1265 O O . GLY A 1 155 ? 13.103 9.739 -26.941 1.00 91.06 155 GLY A O 1
ATOM 1266 N N . LEU A 1 156 ? 14.677 10.283 -25.422 1.00 92.56 156 LEU A N 1
ATOM 1267 C CA . LEU A 1 156 ? 15.776 9.576 -26.091 1.00 92.56 156 LEU A CA 1
ATOM 1268 C C . LEU A 1 156 ? 15.452 8.092 -26.344 1.00 92.56 156 LEU A C 1
ATOM 1270 O O . LEU A 1 156 ? 15.693 7.576 -27.430 1.00 92.56 156 LEU A O 1
ATOM 1274 N N . LEU A 1 157 ? 14.8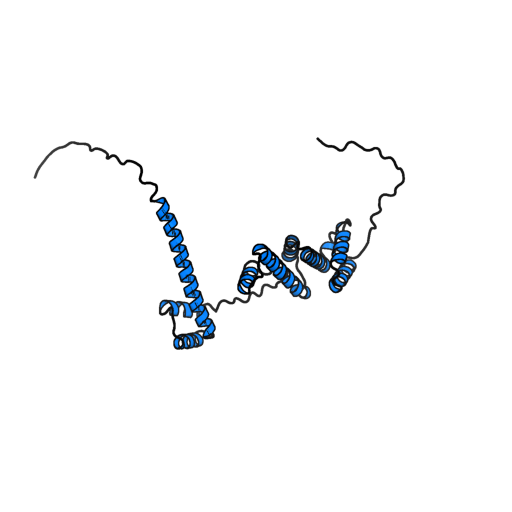76 7.401 -25.353 1.00 93.81 157 LEU A N 1
ATOM 1275 C CA . LEU A 1 157 ? 14.490 5.993 -25.496 1.00 93.81 157 LEU A CA 1
ATOM 1276 C C . LEU A 1 157 ? 13.350 5.794 -26.506 1.00 93.81 157 LEU A C 1
ATOM 1278 O O . LEU A 1 157 ? 13.335 4.782 -27.203 1.00 93.81 157 LEU A O 1
ATOM 1282 N N . ARG A 1 158 ? 12.392 6.729 -26.585 1.00 93.25 158 ARG A N 1
ATOM 1283 C CA . ARG A 1 158 ? 11.304 6.678 -27.577 1.00 93.25 158 ARG A CA 1
ATOM 1284 C C . ARG A 1 158 ? 11.823 6.887 -28.994 1.00 93.25 158 ARG A C 1
ATOM 1286 O O . ARG A 1 158 ? 11.418 6.124 -29.860 1.00 93.25 158 ARG A O 1
ATOM 1293 N N . GLU A 1 159 ? 12.708 7.857 -29.197 1.00 94.38 159 GLU A N 1
ATOM 1294 C CA . GLU A 1 159 ? 13.308 8.136 -30.506 1.00 94.38 159 GLU A CA 1
ATOM 1295 C C . GLU A 1 159 ? 14.037 6.899 -31.040 1.00 94.38 159 GLU A C 1
ATOM 1297 O O . GLU A 1 159 ? 13.724 6.384 -32.110 1.00 94.38 159 GLU A O 1
ATOM 1302 N N . TRP A 1 160 ? 14.916 6.317 -30.219 1.00 92.69 160 TRP A N 1
ATOM 1303 C CA . TRP A 1 160 ? 15.627 5.090 -30.579 1.00 92.69 160 TRP A CA 1
ATOM 1304 C C . TRP A 1 160 ? 14.708 3.898 -30.833 1.00 92.69 160 TRP A C 1
ATOM 1306 O O . TRP A 1 160 ? 15.014 3.059 -31.674 1.00 92.69 160 TRP A O 1
ATOM 1316 N N . TYR A 1 161 ? 13.586 3.809 -30.121 1.00 95.06 161 TYR A N 1
ATOM 1317 C CA . TYR A 1 161 ? 12.625 2.727 -30.313 1.00 95.06 161 TYR A CA 1
ATOM 1318 C C . TYR A 1 161 ? 11.942 2.762 -31.681 1.00 95.06 161 TYR A C 1
ATOM 1320 O O . TYR A 1 161 ? 11.606 1.700 -32.197 1.00 95.06 161 TYR A O 1
ATOM 1328 N N . LEU A 1 162 ? 11.724 3.950 -32.255 1.00 93.44 162 LEU A N 1
ATOM 1329 C CA . LEU A 1 162 ? 11.163 4.078 -33.603 1.00 93.44 162 LEU A CA 1
ATOM 1330 C C . LEU A 1 162 ? 12.136 3.560 -34.668 1.00 93.44 162 LEU A C 1
ATOM 1332 O O . LEU A 1 162 ? 11.689 3.001 -35.663 1.00 93.44 162 LEU A O 1
ATOM 1336 N N . GLN A 1 163 ? 13.441 3.710 -34.427 1.00 93.69 163 GLN A N 1
ATOM 1337 C CA . GLN A 1 163 ? 14.496 3.239 -35.325 1.00 93.69 163 GLN A CA 1
ATOM 1338 C C . GLN A 1 163 ? 14.729 1.728 -35.190 1.00 93.69 163 GLN A C 1
ATOM 1340 O O . GLN A 1 163 ? 14.729 1.003 -36.179 1.00 93.69 163 GLN A O 1
ATOM 1345 N N . ASP A 1 164 ? 14.918 1.241 -33.959 1.00 91.94 164 ASP A N 1
ATOM 1346 C CA . ASP A 1 164 ? 15.171 -0.174 -33.677 1.00 91.94 164 ASP A CA 1
ATOM 1347 C C . ASP A 1 164 ? 14.487 -0.622 -32.368 1.00 91.94 164 ASP A C 1
ATOM 1349 O O . ASP A 1 164 ? 14.996 -0.390 -31.263 1.00 91.94 164 ASP A O 1
ATOM 1353 N N . PRO A 1 165 ? 13.340 -1.326 -32.452 1.00 93.12 165 PRO A N 1
ATOM 1354 C CA . PRO A 1 165 ? 12.655 -1.876 -31.284 1.00 9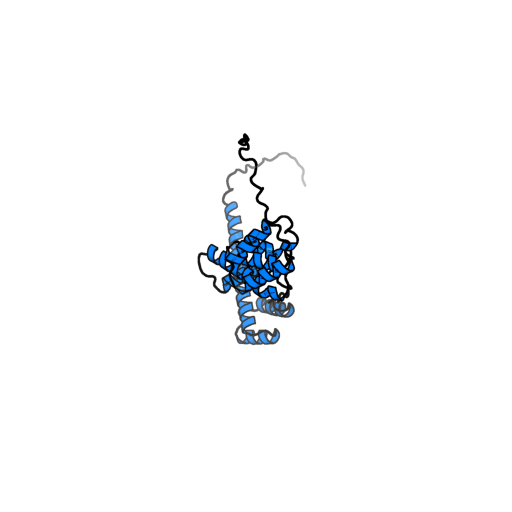3.12 165 PRO A CA 1
ATOM 1355 C C . PRO A 1 165 ? 13.411 -3.013 -30.574 1.00 93.12 165 PRO A C 1
ATOM 1357 O O . PRO A 1 165 ? 13.012 -3.397 -29.461 1.00 93.12 165 PRO A O 1
ATOM 1360 N N . TYR A 1 166 ? 14.458 -3.587 -31.178 1.00 95.00 166 TYR A N 1
ATOM 1361 C CA . TYR A 1 166 ? 15.204 -4.755 -30.694 1.00 95.00 166 TYR A CA 1
ATOM 1362 C C . TYR A 1 166 ? 16.723 -4.496 -30.629 1.00 95.00 166 TYR A C 1
ATOM 1364 O O . TYR A 1 166 ? 17.504 -5.250 -31.208 1.00 95.00 166 TYR A O 1
ATOM 1372 N N . PRO A 1 167 ? 17.177 -3.528 -29.809 1.00 91.94 167 PRO A N 1
ATOM 1373 C CA . PRO A 1 167 ? 18.589 -3.174 -29.745 1.00 91.94 167 PRO A CA 1
ATOM 1374 C C . PRO A 1 167 ? 19.451 -4.343 -29.255 1.00 91.94 167 PRO A C 1
ATOM 1376 O O . PRO A 1 167 ? 19.130 -5.023 -28.266 1.00 91.94 167 PRO A O 1
ATOM 1379 N N . ASN A 1 168 ? 20.593 -4.541 -29.912 1.00 93.75 168 ASN A N 1
ATOM 1380 C CA . ASN A 1 168 ? 21.593 -5.532 -29.519 1.00 93.75 168 ASN A CA 1
ATOM 1381 C C . ASN A 1 168 ? 22.292 -5.150 -28.182 1.00 93.75 168 ASN A C 1
ATOM 1383 O O . ASN A 1 168 ? 22.150 -4.023 -27.693 1.00 93.75 168 ASN A O 1
ATOM 1387 N N . PRO A 1 169 ? 23.039 -6.066 -27.531 1.00 93.31 169 PRO A N 1
ATOM 1388 C CA . PRO A 1 169 ? 23.687 -5.783 -26.245 1.00 93.31 169 PRO A CA 1
ATOM 1389 C C . PRO A 1 169 ? 24.666 -4.598 -26.257 1.00 93.31 169 PRO A C 1
ATOM 1391 O O . PRO A 1 169 ? 24.755 -3.882 -25.259 1.00 93.31 169 PRO A O 1
ATOM 1394 N N . ALA A 1 170 ? 25.377 -4.367 -27.365 1.00 93.44 170 ALA A N 1
ATOM 1395 C CA . ALA A 1 170 ? 26.280 -3.225 -27.506 1.00 93.44 170 ALA A CA 1
ATOM 1396 C C . ALA A 1 170 ? 25.498 -1.907 -27.538 1.00 93.44 170 ALA A C 1
ATOM 1398 O O . ALA A 1 170 ? 25.800 -0.986 -26.779 1.00 93.44 170 ALA A O 1
ATOM 1399 N N . LYS A 1 171 ? 24.410 -1.866 -28.311 1.00 92.06 171 LYS A N 1
ATOM 1400 C CA . LYS A 1 171 ? 23.540 -0.700 -28.416 1.00 92.06 171 LYS A CA 1
ATOM 1401 C C . LYS A 1 171 ? 22.830 -0.386 -27.105 1.00 92.06 171 LYS A C 1
ATOM 1403 O O . LYS A 1 171 ? 22.705 0.773 -26.727 1.00 92.06 171 LYS A O 1
ATOM 1408 N N . LYS A 1 172 ? 22.439 -1.409 -26.337 1.00 94.06 172 LYS A N 1
ATOM 1409 C CA . LYS A 1 172 ? 21.913 -1.222 -24.972 1.00 94.06 172 LYS A CA 1
ATOM 1410 C C . LYS A 1 172 ? 22.925 -0.554 -24.040 1.00 94.06 172 LYS A C 1
ATOM 1412 O O . LYS A 1 172 ? 22.510 0.244 -23.205 1.00 94.06 172 LYS A O 1
ATOM 1417 N N . ARG A 1 173 ? 24.220 -0.876 -24.160 1.00 94.62 173 ARG A N 1
ATOM 1418 C CA . ARG A 1 173 ? 25.288 -0.228 -23.377 1.00 94.62 173 ARG A CA 1
ATOM 1419 C C . ARG A 1 173 ? 25.490 1.229 -23.786 1.00 94.62 173 ARG A C 1
ATOM 1421 O O . ARG A 1 173 ? 25.599 2.077 -22.910 1.00 94.62 173 ARG A O 1
ATOM 1428 N N . GLU A 1 174 ? 25.466 1.527 -25.079 1.00 95.00 174 GLU A N 1
ATOM 1429 C CA . GLU A 1 174 ? 25.538 2.906 -25.582 1.00 95.00 174 GLU A CA 1
ATOM 1430 C C . GLU A 1 174 ? 24.343 3.744 -25.097 1.00 95.00 174 GLU A C 1
ATOM 1432 O O . GLU A 1 174 ? 24.511 4.828 -24.545 1.00 95.00 174 GLU A O 1
ATOM 1437 N N . LEU A 1 175 ? 23.125 3.201 -25.195 1.00 93.50 175 LEU A N 1
ATOM 1438 C CA . LEU A 1 175 ? 21.919 3.855 -24.684 1.00 93.50 175 LEU A CA 1
ATOM 1439 C C . LEU A 1 175 ? 21.974 4.060 -23.171 1.00 93.50 175 LEU A C 1
ATOM 1441 O O . LEU A 1 175 ? 21.546 5.099 -22.678 1.00 93.50 175 LEU A O 1
ATOM 1445 N N . ALA A 1 176 ? 22.502 3.091 -22.424 1.00 94.88 176 ALA A N 1
ATOM 1446 C CA . ALA A 1 176 ? 22.719 3.213 -20.987 1.00 94.88 176 ALA A CA 1
ATOM 1447 C C . ALA A 1 176 ? 23.650 4.393 -20.660 1.00 94.88 176 ALA A C 1
ATOM 1449 O O . ALA A 1 176 ? 23.291 5.237 -19.839 1.00 94.88 176 ALA A O 1
ATOM 1450 N N . GLN A 1 177 ? 24.775 4.517 -21.374 1.00 94.06 177 GLN A N 1
ATOM 1451 C CA . GLN A 1 177 ? 25.707 5.643 -21.236 1.00 94.06 177 GLN A CA 1
ATOM 1452 C C . GLN A 1 177 ? 25.043 6.983 -21.584 1.00 94.06 177 GLN A C 1
ATOM 1454 O O . GLN A 1 177 ? 25.123 7.926 -20.802 1.00 94.06 177 GLN A O 1
ATOM 1459 N N . ALA A 1 178 ? 24.316 7.054 -22.702 1.00 92.31 178 ALA A N 1
ATOM 1460 C CA . ALA A 1 178 ? 23.652 8.281 -23.147 1.00 92.31 178 ALA A CA 1
ATOM 1461 C C . ALA A 1 178 ? 22.485 8.719 -22.238 1.00 92.31 178 ALA A C 1
ATOM 1463 O O . ALA A 1 178 ? 22.168 9.905 -22.149 1.00 92.31 178 ALA A O 1
ATOM 1464 N N . THR A 1 179 ? 21.819 7.773 -21.570 1.00 91.62 179 THR A N 1
ATOM 1465 C CA . THR A 1 179 ? 20.653 8.047 -20.711 1.00 91.62 179 THR A CA 1
ATOM 1466 C C . THR A 1 179 ? 20.978 8.177 -19.227 1.00 91.62 179 THR A C 1
ATOM 1468 O O . THR A 1 179 ? 20.108 8.618 -18.469 1.00 91.62 179 THR A O 1
ATOM 1471 N N . GLY A 1 180 ? 22.182 7.777 -18.806 1.00 92.06 180 GLY A N 1
ATOM 1472 C CA . GLY A 1 180 ? 22.544 7.638 -17.393 1.00 92.06 180 GLY A CA 1
ATOM 1473 C C . GLY A 1 180 ? 21.802 6.499 -16.681 1.00 92.06 180 GLY A C 1
ATOM 1474 O O . GLY A 1 180 ? 21.635 6.540 -15.464 1.00 92.06 180 GLY A O 1
ATOM 1475 N N . LEU A 1 181 ? 21.303 5.509 -17.429 1.00 92.38 181 LEU A N 1
ATOM 1476 C CA . LEU A 1 181 ? 20.617 4.326 -16.900 1.00 92.38 181 LEU A CA 1
ATOM 1477 C C . LEU A 1 181 ? 21.537 3.107 -16.933 1.00 92.38 181 LEU A C 1
ATOM 1479 O O . LEU A 1 181 ? 22.544 3.085 -17.631 1.00 92.38 181 LEU A O 1
ATOM 1483 N N . THR A 1 182 ? 21.159 2.036 -16.241 1.00 93.25 182 THR A N 1
ATOM 1484 C CA . THR A 1 182 ? 21.833 0.743 -16.404 1.00 93.25 182 THR A CA 1
ATOM 1485 C C . THR A 1 182 ? 21.360 0.036 -17.677 1.00 93.25 182 THR A C 1
ATOM 1487 O O . THR A 1 182 ? 20.203 0.161 -18.091 1.00 93.25 182 THR A O 1
ATOM 1490 N N . ALA A 1 183 ? 22.223 -0.785 -18.285 1.00 93.06 183 ALA A N 1
ATOM 1491 C CA . ALA A 1 183 ? 21.856 -1.575 -19.468 1.00 93.06 183 ALA A CA 1
ATOM 1492 C C . ALA A 1 183 ? 20.622 -2.471 -19.221 1.00 93.06 183 ALA A C 1
ATOM 1494 O O . ALA A 1 183 ? 19.803 -2.676 -20.120 1.00 93.06 183 ALA A O 1
ATOM 1495 N N . THR A 1 184 ? 20.438 -2.940 -17.982 1.00 93.94 184 THR A N 1
ATOM 1496 C CA . THR A 1 184 ? 19.252 -3.689 -17.542 1.00 93.94 184 THR A CA 1
ATOM 1497 C C . THR A 1 184 ? 17.992 -2.824 -17.543 1.00 93.94 184 THR A C 1
ATOM 1499 O O . THR A 1 184 ? 16.953 -3.264 -18.036 1.00 93.94 184 THR A O 1
ATOM 1502 N N . GLN A 1 185 ? 18.057 -1.587 -17.036 1.00 93.12 185 GLN A N 1
ATOM 1503 C CA . GLN A 1 185 ? 16.929 -0.645 -17.059 1.00 93.12 185 GLN A CA 1
ATOM 1504 C C . GLN A 1 185 ? 16.500 -0.320 -18.493 1.00 93.12 185 GLN A C 1
ATOM 1506 O O . GLN A 1 185 ? 15.304 -0.354 -18.790 1.00 93.12 185 GLN A O 1
ATOM 1511 N N . VAL A 1 186 ? 17.463 -0.086 -19.389 1.00 94.06 186 VAL A N 1
ATOM 1512 C CA . VAL A 1 186 ? 17.206 0.111 -20.824 1.00 94.06 186 VAL A CA 1
ATOM 1513 C C . VAL A 1 186 ? 16.564 -1.143 -21.422 1.00 94.06 186 VAL A C 1
ATOM 1515 O O . VAL A 1 186 ? 15.491 -1.067 -22.018 1.00 94.06 186 VAL A O 1
ATOM 1518 N N . GLY A 1 187 ? 17.146 -2.324 -21.195 1.00 94.69 187 GLY A N 1
ATOM 1519 C CA . GLY A 1 187 ? 16.591 -3.592 -21.676 1.00 94.69 187 GLY A CA 1
ATOM 1520 C C . GLY A 1 187 ? 15.147 -3.832 -21.219 1.00 94.69 187 GLY A C 1
ATOM 1521 O O . GLY A 1 187 ? 14.289 -4.203 -22.026 1.00 94.69 187 GLY A O 1
ATOM 1522 N N . ASN A 1 188 ? 14.856 -3.551 -19.948 1.00 94.62 188 ASN A N 1
ATOM 1523 C CA . ASN A 1 188 ? 13.514 -3.645 -19.378 1.00 94.62 188 ASN A CA 1
ATOM 1524 C C . ASN A 1 188 ? 12.555 -2.621 -19.987 1.00 94.62 188 ASN A C 1
ATOM 1526 O O . ASN A 1 188 ? 11.400 -2.954 -20.253 1.00 94.62 188 ASN A O 1
ATOM 1530 N N . TRP A 1 189 ? 13.013 -1.398 -20.255 1.00 94.69 189 TRP A N 1
ATOM 1531 C CA . TRP A 1 189 ? 12.191 -0.377 -20.895 1.00 94.69 189 TRP A CA 1
ATOM 1532 C C . TRP A 1 189 ? 11.733 -0.815 -22.291 1.00 94.69 189 TRP A C 1
ATOM 1534 O O . TRP A 1 189 ? 10.531 -0.780 -22.567 1.00 94.69 189 TRP A O 1
ATOM 1544 N N . PHE A 1 190 ? 12.650 -1.316 -23.129 1.00 95.94 190 PHE A N 1
ATOM 1545 C CA . PHE A 1 190 ? 12.330 -1.804 -24.479 1.00 95.94 190 PHE A CA 1
ATOM 1546 C C . PHE A 1 190 ? 11.396 -3.018 -24.431 1.00 95.94 190 PHE A C 1
ATOM 1548 O O . PHE A 1 190 ? 10.390 -3.063 -25.142 1.00 95.94 190 PHE A O 1
ATOM 1555 N N . LYS A 1 191 ? 11.663 -3.980 -23.535 1.00 94.88 191 LYS A N 1
ATOM 1556 C CA . LYS A 1 191 ? 10.778 -5.137 -23.310 1.00 94.88 191 LYS A CA 1
ATOM 1557 C C . LYS A 1 191 ? 9.360 -4.691 -22.937 1.00 94.88 191 LYS A C 1
ATOM 1559 O O . LYS A 1 191 ? 8.394 -5.143 -23.553 1.00 94.88 191 LYS A O 1
ATOM 1564 N N . ASN A 1 192 ? 9.238 -3.786 -21.968 1.00 94.38 192 ASN A N 1
ATOM 1565 C CA . ASN A 1 192 ? 7.952 -3.275 -21.495 1.00 94.38 192 ASN A CA 1
ATOM 1566 C C . ASN A 1 192 ? 7.237 -2.438 -22.566 1.00 94.38 192 ASN A C 1
ATOM 1568 O O . ASN A 1 192 ? 6.012 -2.484 -22.661 1.00 94.38 192 ASN A O 1
ATOM 1572 N N . ARG A 1 193 ? 7.970 -1.688 -23.400 1.00 94.62 193 ARG A N 1
ATOM 1573 C CA . ARG A 1 193 ? 7.395 -0.945 -24.531 1.00 94.62 193 ARG A CA 1
ATOM 1574 C C . ARG A 1 193 ? 6.761 -1.886 -25.550 1.00 94.62 193 ARG A C 1
ATOM 1576 O O . ARG A 1 193 ? 5.567 -1.747 -25.791 1.00 94.62 193 ARG A O 1
ATOM 1583 N N . ARG A 1 194 ? 7.483 -2.914 -26.004 1.00 96.56 194 ARG A N 1
ATOM 1584 C CA . ARG A 1 194 ? 6.935 -3.920 -26.933 1.00 96.56 194 ARG A CA 1
ATOM 1585 C C . ARG A 1 194 ? 5.724 -4.660 -26.363 1.00 96.56 194 ARG A C 1
ATOM 1587 O O . ARG A 1 194 ? 4.797 -4.982 -27.098 1.00 96.56 194 ARG A O 1
ATOM 1594 N N . GLN A 1 195 ? 5.715 -4.947 -25.057 1.00 94.25 195 GLN A N 1
ATOM 1595 C CA . GLN A 1 195 ? 4.550 -5.555 -24.399 1.00 94.25 195 GLN A CA 1
ATOM 1596 C C . GLN A 1 195 ? 3.313 -4.648 -24.454 1.00 94.25 195 GLN A C 1
ATOM 1598 O O . GLN A 1 195 ? 2.227 -5.135 -24.761 1.00 94.25 195 GLN A O 1
ATOM 1603 N N . ARG A 1 196 ? 3.471 -3.342 -24.196 1.00 92.88 196 ARG A N 1
ATOM 1604 C CA . ARG A 1 196 ? 2.369 -2.368 -24.291 1.00 92.88 196 ARG A CA 1
ATOM 1605 C C . ARG A 1 196 ? 1.833 -2.252 -25.713 1.00 92.88 196 ARG A C 1
ATOM 1607 O O . ARG A 1 196 ? 0.621 -2.225 -25.886 1.00 92.88 196 ARG A O 1
ATOM 1614 N N . ASP A 1 197 ? 2.714 -2.243 -26.707 1.00 92.81 197 ASP A N 1
ATOM 1615 C CA . ASP A 1 197 ? 2.314 -2.102 -28.110 1.00 92.81 197 ASP A CA 1
ATOM 1616 C C . ASP A 1 197 ? 1.530 -3.335 -28.589 1.00 92.81 197 ASP A C 1
ATOM 1618 O O . ASP A 1 197 ? 0.474 -3.194 -29.203 1.00 92.81 197 ASP A O 1
ATOM 1622 N N . ARG A 1 198 ? 1.955 -4.550 -28.204 1.00 94.56 198 ARG A N 1
ATOM 1623 C CA . ARG A 1 198 ? 1.178 -5.777 -28.466 1.00 94.56 198 ARG A CA 1
ATOM 1624 C C . ARG A 1 198 ? -0.181 -5.779 -27.766 1.00 94.56 198 ARG A C 1
ATOM 1626 O O . ARG A 1 198 ? -1.167 -6.185 -28.372 1.00 94.56 198 ARG A O 1
ATOM 1633 N N . ALA A 1 199 ? -0.246 -5.327 -26.513 1.00 90.25 199 ALA A N 1
ATOM 1634 C CA . ALA A 1 199 ? -1.508 -5.242 -25.777 1.00 90.25 199 ALA A CA 1
ATOM 1635 C C . ALA A 1 199 ? -2.479 -4.227 -26.410 1.00 90.25 199 ALA A C 1
ATOM 1637 O O . ALA A 1 199 ? -3.672 -4.503 -26.513 1.00 90.25 199 ALA A O 1
ATOM 1638 N N . ALA A 1 200 ? -1.970 -3.082 -26.878 1.00 89.69 200 ALA A N 1
ATOM 1639 C CA . ALA A 1 200 ? -2.761 -2.089 -27.602 1.00 89.69 200 ALA A CA 1
ATOM 1640 C C . ALA A 1 200 ? -3.267 -2.633 -28.949 1.00 89.69 200 ALA A C 1
ATOM 1642 O O . ALA A 1 200 ? -4.447 -2.493 -29.261 1.00 89.69 200 ALA A O 1
ATOM 1643 N N . ALA A 1 201 ? -2.411 -3.328 -29.706 1.00 89.69 201 ALA A N 1
ATOM 1644 C CA . ALA A 1 201 ? -2.798 -3.961 -30.965 1.00 89.69 201 ALA A CA 1
ATOM 1645 C C . ALA A 1 201 ? -3.882 -5.038 -30.772 1.00 89.69 201 ALA A C 1
ATOM 1647 O O . ALA A 1 201 ? -4.837 -5.091 -31.544 1.00 89.69 201 ALA A O 1
ATOM 1648 N N . ALA A 1 202 ? -3.778 -5.863 -29.724 1.00 87.25 202 ALA A N 1
ATOM 1649 C CA . ALA A 1 202 ? -4.796 -6.860 -29.390 1.00 87.25 202 ALA A CA 1
ATOM 1650 C C . ALA A 1 202 ? -6.140 -6.214 -29.008 1.00 87.25 202 ALA A C 1
ATOM 1652 O O . ALA A 1 202 ? -7.188 -6.663 -29.464 1.00 87.25 202 ALA A O 1
ATOM 1653 N N . LYS A 1 203 ? -6.117 -5.122 -28.231 1.00 85.94 203 LYS A N 1
ATOM 1654 C CA . LYS A 1 203 ? -7.334 -4.379 -27.873 1.00 85.94 203 LYS A CA 1
ATOM 1655 C C . LYS A 1 203 ? -8.034 -3.802 -29.108 1.00 85.94 203 LYS A C 1
ATOM 1657 O O . LYS A 1 203 ? -9.244 -3.944 -29.226 1.00 85.94 203 LYS A O 1
ATOM 1662 N N . ASN A 1 204 ? -7.281 -3.213 -30.038 1.00 78.25 204 ASN A N 1
ATOM 1663 C CA . ASN A 1 204 ? -7.846 -2.630 -31.259 1.00 78.25 204 ASN A CA 1
ATOM 1664 C C . ASN A 1 204 ? -8.469 -3.688 -32.187 1.00 78.25 204 ASN A C 1
ATOM 1666 O O . ASN A 1 204 ? -9.509 -3.434 -32.786 1.00 78.25 204 ASN A O 1
ATOM 1670 N N . ARG A 1 205 ? -7.886 -4.894 -32.266 1.00 76.88 205 ARG A N 1
ATOM 1671 C CA . ARG A 1 205 ? -8.471 -6.015 -33.027 1.00 76.88 205 ARG A CA 1
ATOM 1672 C C . ARG A 1 205 ? -9.808 -6.480 -32.444 1.00 76.88 205 ARG A C 1
ATOM 1674 O O . ARG A 1 205 ? -10.752 -6.695 -33.195 1.00 76.88 205 ARG A O 1
ATOM 1681 N N . ASN A 1 206 ? -9.912 -6.583 -31.119 1.00 67.81 206 ASN A N 1
ATOM 1682 C CA . ASN A 1 206 ? -11.161 -6.980 -30.465 1.00 67.81 206 ASN A CA 1
ATOM 1683 C C . ASN A 1 206 ? -12.274 -5.931 -30.626 1.00 67.81 206 ASN A C 1
ATOM 1685 O O . ASN A 1 206 ? -13.436 -6.309 -30.743 1.00 67.81 206 ASN A O 1
ATOM 1689 N N . SER A 1 207 ? -11.933 -4.638 -30.664 1.00 67.31 207 SER A N 1
ATOM 1690 C CA . SER A 1 207 ? -12.908 -3.572 -30.928 1.00 67.31 207 SER A CA 1
ATOM 1691 C C . SER A 1 207 ? -13.437 -3.607 -32.365 1.00 67.31 207 SER A C 1
ATOM 1693 O O . SER A 1 207 ? -14.636 -3.458 -32.567 1.00 67.31 207 SER A O 1
ATOM 1695 N N . ASN A 1 208 ? -12.580 -3.852 -33.363 1.00 60.25 208 ASN A N 1
ATOM 1696 C CA . ASN A 1 208 ? -13.014 -3.898 -34.766 1.00 60.25 208 ASN A CA 1
ATOM 1697 C C . ASN A 1 208 ? -13.894 -5.122 -35.078 1.00 60.25 208 ASN A C 1
ATOM 1699 O O . ASN A 1 208 ? -14.864 -4.988 -35.815 1.00 60.25 208 ASN A O 1
ATOM 1703 N N . ASN A 1 209 ? -13.641 -6.280 -34.455 1.00 56.94 209 ASN A N 1
ATOM 1704 C CA . ASN A 1 209 ? -14.507 -7.460 -34.609 1.00 56.94 209 ASN A CA 1
ATOM 1705 C C . ASN A 1 209 ? -15.911 -7.286 -33.992 1.00 56.94 209 ASN A C 1
ATOM 1707 O O . ASN A 1 209 ? -16.835 -7.995 -34.385 1.00 56.94 209 ASN A O 1
ATOM 1711 N N . GLN A 1 210 ? -16.091 -6.362 -33.037 1.00 53.62 210 GLN A N 1
ATOM 1712 C CA . GLN A 1 210 ? -17.422 -6.013 -32.520 1.00 53.62 210 GLN A CA 1
ATOM 1713 C C . GLN A 1 210 ? -18.222 -5.142 -33.497 1.00 53.62 210 GLN A C 1
ATOM 1715 O O . GLN A 1 210 ? -19.441 -5.284 -33.553 1.00 53.62 210 GLN A O 1
ATOM 1720 N N . TYR A 1 211 ? -17.558 -4.294 -34.288 1.00 50.22 211 TYR A N 1
ATOM 1721 C CA . TYR A 1 211 ? -18.222 -3.478 -35.310 1.00 50.22 211 TYR A CA 1
ATOM 1722 C C . TYR A 1 211 ? -18.603 -4.286 -36.560 1.00 50.22 211 TYR A C 1
ATOM 1724 O O . TYR A 1 211 ? -19.655 -4.032 -37.137 1.00 50.22 211 TYR A O 1
ATOM 1732 N N . ASP A 1 212 ? -17.823 -5.305 -36.929 1.00 51.47 212 ASP A N 1
ATOM 1733 C CA . ASP A 1 212 ? -18.097 -6.129 -38.122 1.00 51.47 212 ASP A CA 1
ATOM 1734 C C . ASP A 1 212 ? -19.149 -7.238 -37.888 1.00 51.47 212 ASP A C 1
ATOM 1736 O O . ASP A 1 212 ? -19.661 -7.845 -38.823 1.00 51.47 212 ASP A O 1
ATOM 1740 N N . SER A 1 213 ? -19.528 -7.496 -36.627 1.00 49.16 213 SER A N 1
ATOM 1741 C CA . SER A 1 213 ? -20.617 -8.436 -36.290 1.00 49.16 213 SER A CA 1
ATOM 1742 C C . SER A 1 213 ? -22.005 -7.774 -36.217 1.00 49.16 213 SER A C 1
ATOM 1744 O O . SER A 1 213 ? -23.005 -8.477 -36.086 1.00 49.16 213 SER A O 1
ATOM 1746 N N . GLN A 1 214 ? -22.095 -6.439 -36.314 1.00 45.16 214 GLN A N 1
ATOM 1747 C CA . GLN A 1 214 ? -23.371 -5.700 -36.379 1.00 45.16 214 GLN A CA 1
ATOM 1748 C C . GLN A 1 214 ? -23.770 -5.303 -37.810 1.00 45.16 214 GLN A C 1
ATOM 1750 O O . GLN A 1 214 ? -24.938 -5.025 -38.063 1.00 45.16 214 GLN A O 1
ATOM 1755 N N . THR A 1 215 ? -22.841 -5.324 -38.768 1.00 47.97 215 THR A N 1
ATOM 1756 C CA . THR A 1 215 ? -23.111 -5.042 -40.191 1.00 47.97 215 THR A CA 1
ATOM 1757 C C . THR A 1 215 ? -23.578 -6.274 -40.973 1.00 47.97 215 THR A C 1
ATOM 1759 O O . THR A 1 215 ? -24.230 -6.123 -42.001 1.00 47.97 215 THR A O 1
ATOM 1762 N N . ALA A 1 216 ? -23.332 -7.492 -40.475 1.00 45.16 216 ALA A N 1
ATOM 1763 C CA . ALA A 1 216 ? -23.759 -8.739 -41.123 1.00 45.16 216 ALA A CA 1
ATOM 1764 C C . ALA A 1 216 ? -25.174 -9.228 -40.731 1.00 45.16 216 ALA A C 1
ATOM 1766 O O . ALA A 1 216 ? -25.613 -10.266 -41.221 1.00 45.16 216 ALA A O 1
ATOM 1767 N N . SER A 1 217 ? -25.899 -8.513 -39.860 1.00 43.06 217 SER A N 1
ATOM 1768 C CA . SER A 1 217 ? -27.263 -8.878 -39.417 1.00 43.06 217 SER A CA 1
ATOM 1769 C C . SER A 1 217 ? -28.376 -7.940 -39.915 1.00 43.06 217 SER A C 1
ATOM 1771 O O . SER A 1 217 ? -29.536 -8.144 -39.568 1.00 43.06 217 SER A O 1
ATOM 1773 N N . SER A 1 218 ? -28.060 -6.981 -40.795 1.00 42.31 218 SER A N 1
ATOM 1774 C CA . SER A 1 218 ? -29.032 -6.027 -41.359 1.00 42.31 218 SER A CA 1
ATOM 1775 C C . SER A 1 218 ? -28.946 -5.937 -42.887 1.00 42.31 218 SER A C 1
ATOM 1777 O O . SER A 1 218 ? -28.779 -4.861 -43.450 1.00 42.31 218 SER A O 1
ATOM 1779 N N . SER A 1 219 ? -29.066 -7.065 -43.585 1.00 42.72 219 SER A N 1
ATOM 1780 C CA . SER A 1 219 ? -29.338 -7.104 -45.031 1.00 42.72 219 SER A CA 1
ATOM 1781 C C . SER A 1 219 ? -30.669 -7.806 -45.297 1.00 42.72 219 SER A C 1
ATOM 1783 O O . SER A 1 219 ? -30.749 -8.826 -45.970 1.00 42.72 219 SER A O 1
ATOM 1785 N N . ASN A 1 220 ? -31.738 -7.230 -44.746 1.00 48.34 220 ASN A N 1
ATOM 1786 C CA . ASN A 1 220 ? -33.108 -7.525 -45.147 1.00 48.34 220 ASN A CA 1
ATOM 1787 C C . ASN A 1 220 ? -33.915 -6.218 -45.119 1.00 48.34 220 ASN A C 1
ATOM 1789 O O . ASN A 1 220 ? -34.457 -5.855 -44.083 1.00 48.34 220 ASN A O 1
ATOM 1793 N N . HIS A 1 221 ? -33.917 -5.473 -46.230 1.00 43.09 221 HIS A N 1
ATOM 1794 C CA . HIS A 1 221 ? -35.126 -4.856 -46.794 1.00 43.09 221 HIS A CA 1
ATOM 1795 C C . HIS A 1 221 ? -34.832 -3.973 -48.019 1.00 43.09 221 HIS A C 1
ATOM 1797 O O . HIS A 1 221 ? -34.153 -2.956 -47.935 1.00 43.09 221 HIS A O 1
ATOM 1803 N N . ASN A 1 222 ? -35.408 -4.412 -49.144 1.00 44.47 222 ASN A N 1
ATOM 1804 C CA . ASN A 1 222 ? -36.045 -3.656 -50.226 1.00 44.47 222 ASN A CA 1
ATOM 1805 C C . ASN A 1 222 ? -35.577 -2.221 -50.510 1.00 44.47 222 ASN A C 1
ATOM 1807 O O . ASN A 1 222 ? -36.012 -1.277 -49.857 1.00 44.47 222 ASN A O 1
ATOM 1811 N N . TYR A 1 223 ? -34.886 -2.057 -51.639 1.00 34.22 223 TYR A N 1
ATOM 1812 C CA . TYR A 1 223 ? -34.952 -0.833 -52.438 1.00 34.22 223 TYR A CA 1
ATOM 1813 C C . TYR A 1 223 ? -35.721 -1.119 -53.735 1.00 34.22 223 TYR A C 1
ATOM 1815 O O . TYR A 1 223 ? -35.324 -1.973 -54.524 1.00 34.22 223 TYR A O 1
ATOM 1823 N N . SER A 1 224 ? -36.840 -0.415 -53.927 1.00 41.91 224 SER A N 1
ATOM 1824 C CA . SER A 1 224 ? -37.518 -0.239 -55.222 1.00 41.91 224 SER A CA 1
ATOM 1825 C C . SER A 1 224 ? -37.076 1.097 -55.843 1.00 41.91 224 SER A C 1
ATOM 1827 O O . SER A 1 224 ? -36.801 2.031 -55.085 1.00 41.91 224 SER A O 1
ATOM 1829 N N . PRO A 1 225 ? -36.988 1.218 -57.180 1.00 48.84 225 PRO A N 1
ATOM 1830 C CA . PRO A 1 225 ? -36.487 2.422 -57.840 1.00 48.84 225 PRO A CA 1
ATOM 1831 C C . PRO A 1 225 ? -37.616 3.445 -58.078 1.00 48.84 225 PRO A C 1
ATOM 1833 O O . PRO A 1 225 ? -38.755 3.030 -58.302 1.00 48.84 225 PRO A O 1
ATOM 1836 N N . PRO A 1 226 ? -37.344 4.765 -58.082 1.00 40.78 226 PRO A N 1
ATOM 1837 C CA . PRO A 1 226 ? -38.326 5.756 -58.502 1.00 40.78 226 PRO A CA 1
ATOM 1838 C C . PRO A 1 226 ? -38.219 6.094 -59.999 1.00 40.78 226 PRO A C 1
ATOM 1840 O O . PRO A 1 226 ? -37.129 6.223 -60.556 1.00 40.78 226 PRO A O 1
ATOM 1843 N N . SER A 1 227 ? -39.398 6.229 -60.605 1.00 36.38 227 SER A N 1
ATOM 1844 C CA . SER A 1 227 ? -39.698 6.513 -62.010 1.00 36.38 227 SER A CA 1
ATOM 1845 C C . SER A 1 227 ? -39.421 7.960 -62.444 1.00 36.38 227 SER A C 1
ATOM 1847 O O . SER A 1 227 ? -39.502 8.892 -61.644 1.00 36.38 227 SER A O 1
ATOM 1849 N N . SER A 1 228 ? -39.154 8.116 -63.743 1.00 41.41 228 SER A N 1
ATOM 1850 C CA . SER A 1 228 ? -38.985 9.359 -64.513 1.00 41.41 228 SER A CA 1
ATOM 1851 C C . SER A 1 228 ? -40.192 10.311 -64.495 1.00 41.41 228 SER A C 1
ATOM 1853 O O . SER A 1 228 ? -41.319 9.875 -64.253 1.00 41.41 228 SER A O 1
ATOM 1855 N N . PRO A 1 229 ? -39.983 11.564 -64.942 1.00 45.22 229 PRO A N 1
ATOM 1856 C CA . PRO A 1 229 ? -40.947 12.251 -65.794 1.00 45.22 229 PRO A CA 1
ATOM 1857 C C . PRO A 1 229 ? -40.342 12.716 -67.139 1.00 45.22 229 PRO A C 1
ATOM 1859 O O . PRO A 1 229 ? -39.221 13.211 -67.214 1.00 45.22 229 PRO A O 1
ATOM 1862 N N . GLU A 1 230 ? -41.153 12.518 -68.172 1.00 43.34 230 GLU A N 1
ATOM 1863 C CA . GLU A 1 230 ? -41.099 12.874 -69.606 1.00 43.34 230 GLU A CA 1
ATOM 1864 C C . GLU A 1 230 ? -41.770 14.281 -69.756 1.00 43.34 230 GLU A C 1
ATOM 1866 O O . GLU A 1 230 ? -42.634 14.586 -68.931 1.00 43.34 230 GLU A O 1
ATOM 1871 N N . LEU A 1 231 ? -41.424 15.270 -70.607 1.00 42.97 231 LEU A N 1
ATOM 1872 C CA . LEU A 1 231 ? -41.404 15.429 -72.089 1.00 42.97 231 LEU A CA 1
ATOM 1873 C C . LEU A 1 231 ? -40.880 16.878 -72.392 1.00 42.97 231 LEU A C 1
ATOM 1875 O O . LEU A 1 231 ? -41.276 17.790 -71.665 1.00 42.97 231 LEU A O 1
ATOM 1879 N N . ASP A 1 232 ? -39.863 17.122 -73.244 1.00 38.22 232 ASP A N 1
ATOM 1880 C CA . ASP A 1 232 ? -39.863 17.452 -74.710 1.00 38.22 232 ASP A CA 1
ATOM 1881 C C . ASP A 1 232 ? -40.316 18.892 -75.109 1.00 38.22 232 ASP A C 1
ATOM 1883 O O . ASP A 1 232 ? -41.083 19.487 -74.350 1.00 38.22 232 ASP A O 1
ATOM 1887 N N . PRO A 1 233 ? -39.989 19.470 -76.305 1.00 59.41 233 PRO A N 1
ATOM 1888 C CA . PRO A 1 233 ? -38.977 19.131 -77.335 1.00 59.41 233 PRO A CA 1
ATOM 1889 C C . PRO A 1 233 ? -38.212 20.341 -77.994 1.00 59.41 233 PRO A C 1
ATOM 1891 O O . PRO A 1 233 ? -38.573 21.501 -77.828 1.00 59.41 233 PRO A O 1
ATOM 1894 N N . ASP A 1 234 ? -37.209 19.991 -78.820 1.00 41.88 234 ASP A N 1
ATOM 1895 C CA . ASP A 1 234 ? -36.717 20.599 -80.091 1.00 41.88 234 ASP A CA 1
ATOM 1896 C C . ASP A 1 234 ? -35.997 21.979 -80.162 1.00 41.88 234 ASP A C 1
ATOM 1898 O O . ASP A 1 234 ? -36.550 23.021 -79.819 1.00 41.88 234 ASP A O 1
ATOM 1902 N N . VAL A 1 235 ? -34.765 21.981 -80.709 1.00 43.00 235 VAL A N 1
ATOM 1903 C CA . VAL A 1 235 ? -34.363 22.580 -82.015 1.00 43.00 235 VAL A CA 1
ATOM 1904 C C . VAL A 1 235 ? -32.823 22.688 -82.134 1.00 43.00 235 VAL A C 1
ATOM 1906 O O . VAL A 1 235 ? -32.137 23.216 -81.263 1.00 43.00 235 VAL A O 1
ATOM 1909 N N . THR A 1 236 ? -32.343 22.167 -83.267 1.00 54.25 236 THR A N 1
ATOM 1910 C CA . THR A 1 236 ? -31.030 22.224 -83.963 1.00 54.25 236 THR A CA 1
ATOM 1911 C C . THR A 1 236 ? -30.308 23.585 -83.938 1.00 54.25 236 THR A C 1
ATOM 1913 O O . THR A 1 236 ? -30.969 24.618 -83.894 1.00 54.25 236 THR A O 1
ATOM 1916 N N . ASP A 1 237 ? -28.973 23.674 -83.963 1.00 47.72 237 ASP A N 1
ATOM 1917 C CA . ASP A 1 237 ? -28.011 23.346 -85.048 1.00 47.72 237 ASP A CA 1
ATOM 1918 C C . ASP A 1 237 ? -26.612 23.059 -84.457 1.00 47.72 237 ASP A C 1
ATOM 1920 O O . ASP A 1 237 ? -26.207 23.802 -83.528 1.00 47.72 237 ASP A O 1
#

Sequence (237 aa):
MNLFSALPALFPGLPAPTIPSLNFSAQQVAQVCEQLEESGDTDRLARFLWSLSVIPGSNLLTQHESIIRARAIVAFQQNNYRELYTLLENHKFTRDSHPKLQAMWMEAHYQEAEKLRGRPLGPVDKYRVRKKFPLPRTIWDGEQKTHCFKERTRGLLREWYLQDPYPNPAKKRELAQATGLTATQVGNWFKNRRQRDRAAAAKNRNSNNQYDSQTASSSNHNYSPPSSPELDPDVTD

pLDDT: mean 79.45, std 19.48, range [33.25, 97.31]